Protein AF-A0A9P4UKN1-F1 (afdb_monomer_lite)

Structure (mmCIF, N/CA/C/O backbone):
data_AF-A0A9P4UKN1-F1
#
_entry.id   AF-A0A9P4UKN1-F1
#
loop_
_atom_site.group_PDB
_atom_site.id
_atom_site.type_symbol
_atom_site.label_atom_id
_atom_site.label_alt_id
_atom_site.label_comp_id
_atom_site.label_asym_id
_atom_site.label_entity_id
_atom_site.label_seq_id
_atom_site.pdbx_PDB_ins_code
_atom_site.Cartn_x
_atom_site.Cartn_y
_atom_site.Cartn_z
_atom_site.occupancy
_atom_site.B_iso_or_equiv
_atom_site.auth_seq_id
_atom_site.auth_comp_id
_atom_site.auth_asym_id
_atom_site.auth_atom_id
_atom_site.pdbx_PDB_model_num
ATOM 1 N N . MET A 1 1 ? -6.295 51.535 36.398 1.00 31.38 1 MET A N 1
ATOM 2 C CA . MET A 1 1 ? -6.003 50.540 35.339 1.00 31.38 1 MET A CA 1
ATOM 3 C C . MET A 1 1 ? -5.998 49.165 35.990 1.00 31.38 1 MET A C 1
ATOM 5 O O . MET A 1 1 ? -5.374 49.104 37.045 1.00 31.38 1 MET A O 1
ATOM 9 N N . PRO A 1 2 ? -6.611 48.090 35.451 1.00 33.53 2 PRO A N 1
ATOM 10 C CA . PRO A 1 2 ? -7.498 47.923 34.278 1.00 33.53 2 PRO A CA 1
ATOM 11 C C . PRO A 1 2 ? -8.910 47.381 34.667 1.00 33.53 2 PRO A C 1
ATOM 13 O O . PRO A 1 2 ? -9.051 46.582 35.581 1.00 33.53 2 PRO A O 1
ATOM 16 N N . THR A 1 3 ? -10.007 47.959 34.166 1.00 30.11 3 THR A N 1
ATOM 17 C CA . THR A 1 3 ? -10.917 47.410 33.124 1.00 30.11 3 THR A CA 1
ATOM 18 C C . THR A 1 3 ? -11.377 45.951 33.294 1.00 30.11 3 THR A C 1
ATOM 20 O O . THR A 1 3 ? -10.816 45.040 32.689 1.00 30.11 3 THR A O 1
ATOM 23 N N . THR A 1 4 ? -12.488 45.743 34.007 1.00 31.69 4 THR A N 1
ATOM 24 C CA . THR A 1 4 ? -13.368 44.576 33.836 1.00 31.69 4 THR A CA 1
ATOM 25 C C . THR A 1 4 ? -14.293 44.823 32.644 1.00 31.69 4 THR A C 1
ATOM 27 O O . THR A 1 4 ? -15.382 45.376 32.776 1.00 31.69 4 THR A O 1
ATOM 30 N N . SER A 1 5 ? -13.827 44.461 31.449 1.00 31.66 5 SER A N 1
ATOM 31 C CA . SER A 1 5 ? -14.674 44.396 30.259 1.00 31.66 5 SER A CA 1
ATOM 32 C C . SER A 1 5 ? -15.417 43.062 30.264 1.00 31.66 5 SER A C 1
ATOM 34 O O . SER A 1 5 ? -14.819 41.997 30.127 1.00 31.66 5 SER A O 1
ATOM 36 N N . SER A 1 6 ? -16.729 43.137 30.463 1.00 34.84 6 SER A N 1
ATOM 37 C CA . SER A 1 6 ? -17.675 42.079 30.136 1.00 34.84 6 SER A CA 1
ATOM 38 C C . SER A 1 6 ? -17.625 41.818 28.629 1.00 34.84 6 SER A C 1
ATOM 40 O O . SER A 1 6 ? -18.120 42.636 27.851 1.00 34.84 6 SER A O 1
ATOM 42 N N . TYR A 1 7 ? -17.044 40.696 28.209 1.00 29.98 7 TYR A N 1
ATOM 43 C CA . TYR A 1 7 ? -17.229 40.199 26.849 1.00 29.98 7 TYR A CA 1
ATOM 44 C C . TYR A 1 7 ? -18.327 39.141 26.832 1.00 29.98 7 TYR A C 1
ATOM 46 O O . TYR A 1 7 ? -18.289 38.147 27.554 1.00 29.98 7 TYR A O 1
ATOM 54 N N . ASN A 1 8 ? -19.331 39.451 26.017 1.00 32.41 8 ASN A N 1
ATOM 55 C CA . ASN A 1 8 ? -20.528 38.688 25.725 1.00 32.41 8 ASN A CA 1
ATOM 56 C C . ASN A 1 8 ? -20.238 37.220 25.388 1.00 32.41 8 ASN A C 1
ATOM 58 O O . ASN A 1 8 ? -19.421 36.917 24.521 1.00 32.41 8 ASN A O 1
ATOM 62 N N . ASN A 1 9 ? -21.036 36.336 25.989 1.00 35.81 9 ASN A N 1
ATOM 63 C CA . ASN A 1 9 ? -21.300 34.976 25.520 1.00 35.81 9 ASN A CA 1
ATOM 64 C C . ASN A 1 9 ? -22.132 35.018 24.225 1.00 35.81 9 ASN A C 1
ATOM 66 O O . ASN A 1 9 ? -23.320 34.699 24.229 1.00 35.81 9 ASN A O 1
ATOM 70 N N . GLY A 1 10 ? -21.519 35.452 23.126 1.00 33.53 10 GLY A N 1
ATOM 71 C CA . GLY A 1 10 ? -22.124 35.464 21.799 1.00 33.53 10 GLY A CA 1
ATOM 72 C C . GLY A 1 10 ? -21.295 34.631 20.832 1.00 33.53 10 GLY A C 1
ATOM 73 O O . GLY A 1 10 ? -20.221 35.057 20.430 1.00 33.53 10 GLY A O 1
ATOM 74 N N . GLU A 1 11 ? -21.813 33.454 20.485 1.00 39.03 11 GLU A N 1
ATOM 75 C CA . GLU A 1 11 ? -21.504 32.728 19.247 1.00 39.03 11 GLU A CA 1
ATOM 76 C C . GLU A 1 11 ? -20.024 32.386 18.994 1.00 39.03 11 GLU A C 1
ATOM 78 O O . GLU A 1 11 ? -19.391 32.864 18.053 1.00 39.03 11 GLU A O 1
ATOM 83 N N . ILE A 1 12 ? -19.499 31.401 19.732 1.00 37.97 12 ILE A N 1
ATOM 84 C CA . ILE A 1 12 ? -18.542 30.490 19.091 1.00 37.97 12 ILE A CA 1
ATOM 85 C C . ILE A 1 12 ? -19.374 29.681 18.101 1.00 37.97 12 ILE A C 1
ATOM 87 O O . ILE A 1 12 ? -20.067 28.737 18.483 1.00 37.97 12 ILE A O 1
ATOM 91 N N . THR A 1 13 ? -19.351 30.121 16.844 1.00 37.62 13 THR A N 1
ATOM 92 C CA . THR A 1 13 ? -19.786 29.360 15.675 1.00 37.62 13 THR A CA 1
ATOM 93 C C . THR A 1 13 ? -19.450 27.894 15.904 1.00 37.62 13 THR A C 1
ATOM 95 O O . THR A 1 13 ? -18.285 27.512 16.023 1.00 37.62 13 THR A O 1
ATOM 98 N N . GLN A 1 14 ? -20.495 27.079 16.044 1.00 39.81 14 GLN A N 1
ATOM 99 C CA . GLN A 1 14 ? -20.398 25.632 16.051 1.00 39.81 14 GLN A CA 1
ATOM 100 C C . GLN A 1 14 ? -19.675 25.282 14.751 1.00 39.81 14 GLN A C 1
ATOM 102 O O . GLN A 1 14 ? -20.291 25.324 13.687 1.00 39.81 14 GLN A O 1
ATOM 107 N N . ARG A 1 15 ? -18.347 25.060 14.810 1.00 36.97 15 ARG A N 1
ATOM 108 C CA . ARG A 1 15 ? -17.576 24.568 13.663 1.00 36.97 15 ARG A CA 1
ATOM 109 C C . ARG A 1 15 ? -18.416 23.439 13.103 1.00 36.97 15 ARG A C 1
ATOM 111 O O . ARG A 1 15 ? -18.747 22.527 13.866 1.00 36.97 15 ARG A O 1
ATOM 118 N N . ALA A 1 16 ? -18.844 23.574 11.845 1.00 33.44 16 ALA A N 1
ATOM 119 C CA . ALA A 1 16 ? -19.609 22.542 11.169 1.00 33.44 16 ALA A CA 1
ATOM 120 C C . ALA A 1 16 ? -18.948 21.215 11.536 1.00 33.44 16 ALA A C 1
ATOM 122 O O . ALA A 1 16 ? -17.734 21.085 11.359 1.00 33.44 16 ALA A O 1
ATOM 123 N N . ARG A 1 17 ? -19.695 20.303 12.179 1.00 41.84 17 ARG A N 1
ATOM 124 C CA . ARG A 1 17 ? -19.170 18.967 12.458 1.00 41.84 17 ARG A CA 1
ATOM 125 C C . ARG A 1 17 ? -18.808 18.429 11.089 1.00 41.84 17 ARG A C 1
ATOM 127 O O . ARG A 1 17 ? -19.709 18.179 10.291 1.00 41.84 17 ARG A O 1
ATOM 134 N N . ILE A 1 18 ? -17.515 18.384 10.786 1.00 45.00 18 ILE A N 1
ATOM 135 C CA . ILE A 1 18 ? -17.034 17.786 9.553 1.00 45.00 18 ILE A CA 1
ATOM 136 C C . ILE A 1 18 ? -17.613 16.375 9.602 1.00 45.00 18 ILE A C 1
ATOM 138 O O . ILE A 1 18 ? -17.483 15.687 10.618 1.00 45.00 18 ILE A O 1
ATOM 142 N N . ALA A 1 19 ? -18.430 16.035 8.609 1.00 45.75 19 ALA A N 1
ATOM 143 C CA . ALA A 1 19 ? -19.122 14.759 8.553 1.00 45.75 19 ALA A CA 1
ATOM 144 C C . ALA A 1 19 ? -18.092 13.677 8.219 1.00 45.75 19 ALA A C 1
ATOM 146 O O . ALA A 1 19 ? -18.023 13.187 7.094 1.00 45.75 19 ALA A O 1
ATOM 147 N N . ASP A 1 20 ? -17.253 13.355 9.196 1.00 61.97 20 ASP A N 1
ATOM 148 C CA . ASP A 1 20 ? -16.184 12.390 9.052 1.00 61.97 20 ASP A CA 1
ATOM 149 C C . ASP A 1 20 ? -16.685 11.065 9.610 1.00 61.97 20 ASP A C 1
ATOM 151 O O . ASP A 1 20 ? -16.847 10.886 10.819 1.00 61.97 20 ASP A O 1
ATOM 155 N N . ALA A 1 21 ? -16.978 10.136 8.699 1.00 70.88 21 ALA A N 1
ATOM 156 C CA . ALA A 1 21 ? -17.253 8.755 9.053 1.00 70.88 21 ALA A CA 1
ATOM 157 C C . ALA A 1 21 ? -16.083 8.236 9.901 1.00 70.88 21 ALA A C 1
ATOM 159 O O . ALA A 1 21 ? -14.918 8.251 9.476 1.00 70.88 21 ALA A O 1
ATOM 160 N N . THR A 1 22 ? -16.392 7.815 11.125 1.00 80.69 22 THR A N 1
ATOM 161 C CA . THR A 1 22 ? -15.410 7.285 12.071 1.00 80.69 22 THR A CA 1
ATOM 162 C C . THR A 1 22 ? -14.764 6.041 11.488 1.00 80.69 22 THR A C 1
ATOM 164 O O . THR A 1 22 ? -15.476 5.159 11.038 1.00 80.69 22 THR A O 1
ATOM 167 N N . PHE A 1 23 ? -13.441 5.938 11.478 1.00 86.06 23 PHE A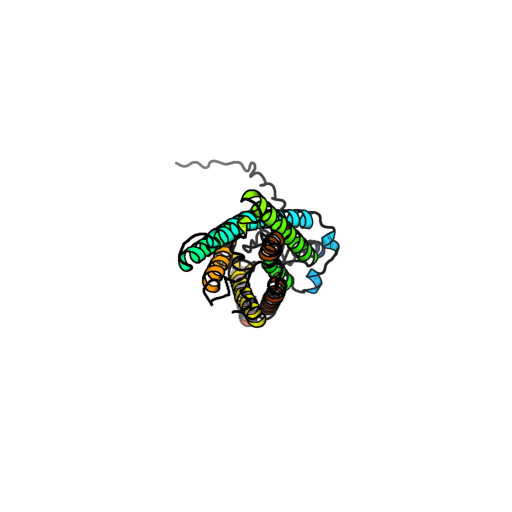 N 1
ATOM 168 C CA . PHE A 1 23 ? -12.746 4.782 10.915 1.00 86.06 23 PHE A CA 1
ATOM 169 C C . PHE A 1 23 ? -11.428 4.561 11.658 1.00 86.06 23 PHE A C 1
ATOM 171 O O . PHE A 1 23 ? -10.574 5.445 11.705 1.00 86.06 23 PHE A O 1
ATOM 178 N N . ALA A 1 24 ? -11.258 3.379 12.246 1.00 83.75 24 ALA A N 1
ATOM 179 C CA . ALA A 1 24 ? -10.100 3.036 13.063 1.00 83.75 24 ALA A CA 1
ATOM 180 C C . ALA A 1 24 ? -8.848 2.724 12.231 1.00 83.75 24 ALA A C 1
ATOM 182 O O . ALA A 1 24 ? -7.740 2.912 12.721 1.00 83.75 24 ALA A O 1
ATOM 183 N N . GLY A 1 25 ? -8.998 2.278 10.982 1.00 83.69 25 GLY A N 1
ATOM 184 C CA . GLY A 1 25 ? -7.883 1.903 10.103 1.00 83.69 25 GLY A CA 1
ATOM 185 C C . GLY A 1 25 ? -7.130 3.063 9.451 1.00 83.69 25 GLY A C 1
ATOM 186 O O . GLY A 1 25 ? -6.305 2.823 8.579 1.00 83.69 25 GLY A O 1
ATOM 187 N N . ARG A 1 26 ? -7.385 4.319 9.836 1.00 89.81 26 ARG A N 1
ATOM 188 C CA . ARG A 1 26 ? -6.760 5.492 9.204 1.00 89.81 26 ARG A CA 1
ATOM 189 C C . ARG A 1 26 ? -5.244 5.530 9.416 1.00 89.81 26 ARG A C 1
ATOM 191 O O . ARG A 1 26 ? -4.765 5.450 10.550 1.00 89.81 26 ARG A O 1
ATOM 198 N N . VAL A 1 27 ? -4.493 5.780 8.340 1.00 86.25 27 VAL A N 1
ATOM 199 C CA . VAL A 1 27 ? -3.060 6.082 8.432 1.00 86.25 27 VAL A CA 1
ATOM 200 C C . VAL A 1 27 ? -2.868 7.396 9.190 1.00 86.25 27 VAL A C 1
ATOM 202 O O . VAL A 1 27 ? -3.462 8.417 8.850 1.00 86.25 27 VAL A O 1
ATOM 205 N N . GLY A 1 28 ? -2.041 7.361 10.235 1.00 75.25 28 GLY A N 1
ATOM 206 C CA . GLY A 1 28 ? -1.809 8.488 11.137 1.00 75.25 28 GLY A CA 1
ATOM 207 C C . GLY A 1 28 ? -2.478 8.343 12.500 1.00 75.25 28 GLY A C 1
ATOM 208 O O . GLY A 1 28 ? -2.186 9.129 13.393 1.00 75.25 28 GLY A O 1
ATOM 209 N N . GLY A 1 29 ? -3.328 7.330 12.702 1.00 61.16 29 GLY A N 1
ATOM 210 C CA . GLY A 1 29 ? -3.879 7.023 14.021 1.00 61.16 29 GLY A CA 1
ATOM 211 C C . GLY A 1 29 ? -4.656 8.189 14.632 1.00 61.16 29 GLY A C 1
ATOM 212 O O . GLY A 1 29 ? -4.469 8.530 15.802 1.00 61.16 29 GLY A O 1
ATOM 213 N N . ASN A 1 30 ? -5.501 8.836 13.826 1.00 63.00 30 ASN A N 1
ATOM 214 C CA . ASN A 1 30 ? -6.224 10.017 14.265 1.00 63.00 30 ASN A CA 1
ATOM 215 C C . ASN A 1 30 ? -7.413 9.639 15.162 1.00 63.00 30 ASN A C 1
ATOM 217 O O . ASN A 1 30 ? -8.504 9.322 14.690 1.00 63.00 30 ASN A O 1
ATOM 221 N N . GLN A 1 31 ? -7.165 9.649 16.475 1.00 60.41 31 GLN A N 1
ATOM 222 C CA . GLN A 1 31 ? -8.120 9.252 17.517 1.00 60.41 31 GLN A CA 1
ATOM 223 C C . GLN A 1 31 ? -9.383 10.116 17.547 1.00 60.41 31 GLN A C 1
ATOM 225 O O . GLN A 1 31 ? -10.397 9.671 18.075 1.00 60.41 31 GLN A O 1
ATOM 230 N N . GLU A 1 32 ? -9.344 11.311 16.953 1.00 64.50 32 GLU A N 1
ATOM 231 C CA . GLU A 1 32 ? -10.518 12.177 16.798 1.00 64.50 32 GLU A CA 1
ATOM 232 C C . GLU A 1 32 ? -11.599 11.539 15.907 1.00 64.50 32 GLU A C 1
ATOM 234 O O . GLU A 1 32 ? -12.776 11.869 16.035 1.00 64.50 32 GLU A O 1
ATOM 239 N N . PHE A 1 33 ? -11.219 10.571 15.065 1.00 67.75 33 PHE A N 1
ATOM 240 C CA . PHE A 1 33 ? -12.101 9.865 14.131 1.00 67.75 33 PHE A CA 1
ATOM 241 C C . PHE A 1 33 ? -12.366 8.412 14.531 1.00 67.75 33 PHE A C 1
ATOM 243 O O . PHE A 1 33 ? -12.711 7.589 13.682 1.00 67.75 33 PHE A O 1
ATOM 250 N N . ILE A 1 34 ? -12.205 8.084 15.815 1.00 77.00 34 ILE A N 1
ATOM 251 C CA . ILE A 1 34 ? -12.458 6.747 16.359 1.00 77.00 34 ILE A CA 1
ATOM 252 C C . ILE A 1 34 ? -13.581 6.833 17.385 1.00 77.00 34 ILE A C 1
ATOM 254 O O . ILE A 1 34 ? -13.569 7.677 18.281 1.00 77.00 34 ILE A O 1
ATOM 258 N N . ALA A 1 35 ? -14.564 5.948 17.263 1.00 74.69 35 ALA A N 1
ATOM 259 C CA . ALA A 1 35 ? -15.672 5.880 18.197 1.00 74.69 35 ALA A CA 1
ATOM 260 C C . ALA A 1 35 ? -15.226 5.340 19.564 1.00 74.69 35 ALA A C 1
ATOM 262 O O . ALA A 1 35 ? -14.342 4.484 19.667 1.00 74.69 35 ALA A O 1
ATOM 263 N N . SER A 1 36 ? -15.897 5.793 20.628 1.00 73.31 36 SER A N 1
ATOM 264 C CA . SER A 1 36 ? -15.762 5.140 21.930 1.00 73.31 36 SER A CA 1
ATOM 265 C C . SER A 1 36 ? -16.225 3.680 21.823 1.00 73.31 36 SER A C 1
ATOM 267 O O . SER A 1 36 ? -17.302 3.442 21.266 1.00 73.31 36 SER A O 1
ATOM 269 N N . PRO A 1 37 ? -15.490 2.715 22.410 1.00 69.88 37 PRO A N 1
ATOM 270 C CA . PRO A 1 37 ? -15.930 1.323 22.508 1.00 69.88 37 PRO A CA 1
ATOM 271 C C . PRO A 1 37 ? -17.302 1.143 23.177 1.00 69.88 37 PRO A C 1
ATOM 273 O O . PRO A 1 37 ? -17.923 0.099 23.006 1.00 69.88 37 PRO A O 1
ATOM 276 N N . ASP A 1 38 ? -17.768 2.143 23.929 1.00 72.69 38 ASP A N 1
ATOM 277 C CA . ASP A 1 38 ? -19.051 2.111 24.635 1.00 72.69 38 ASP A CA 1
ATOM 278 C C . ASP A 1 38 ? -20.242 2.518 23.740 1.00 72.69 38 ASP A C 1
ATOM 280 O O . ASP A 1 38 ? -21.398 2.362 24.134 1.00 72.69 38 ASP A O 1
ATOM 284 N N . ASN A 1 39 ? -19.998 3.024 22.522 1.00 77.25 39 ASN A N 1
ATOM 285 C CA . ASN A 1 39 ? -21.059 3.395 21.581 1.00 77.25 39 ASN A CA 1
ATOM 286 C C . ASN A 1 39 ? -21.534 2.186 20.754 1.00 77.25 39 ASN A C 1
ATOM 288 O O . ASN A 1 39 ? -21.289 2.094 19.551 1.00 77.25 39 ASN A O 1
ATOM 292 N N . ILE A 1 40 ? -22.228 1.259 21.417 1.00 78.19 40 ILE A N 1
ATOM 293 C CA . ILE A 1 40 ? -22.659 -0.027 20.840 1.00 78.19 40 ILE A CA 1
ATOM 294 C C . ILE A 1 40 ? -23.496 0.170 19.568 1.00 78.19 40 ILE A C 1
ATOM 296 O O . ILE A 1 40 ? -23.219 -0.457 18.553 1.00 78.19 40 ILE A O 1
ATOM 300 N N . SER A 1 41 ? -24.456 1.101 19.585 1.00 77.19 41 SER A N 1
ATOM 301 C CA . SER A 1 41 ? -25.354 1.344 18.443 1.00 77.19 41 SER A CA 1
ATOM 302 C C . SER A 1 41 ? -24.631 1.788 17.165 1.00 77.19 41 SER A C 1
ATOM 304 O O . SER A 1 41 ? -25.066 1.465 16.059 1.00 77.19 41 SER A O 1
ATOM 306 N N . LEU A 1 42 ? -23.519 2.521 17.305 1.00 77.56 42 LEU A N 1
ATOM 307 C CA . LEU A 1 42 ? -22.672 2.895 16.176 1.00 77.56 42 LEU A CA 1
ATOM 308 C C . LEU A 1 42 ? -21.855 1.694 15.700 1.00 77.56 42 LEU A C 1
ATOM 310 O O . LEU A 1 42 ? -21.773 1.471 14.500 1.00 77.56 42 LEU A O 1
ATOM 314 N N . LEU A 1 43 ? -21.296 0.909 16.622 1.00 79.19 43 LEU A N 1
ATOM 315 C CA . LEU A 1 43 ? -20.452 -0.247 16.301 1.00 79.19 43 LEU A CA 1
ATOM 316 C C . LEU A 1 43 ? -21.225 -1.415 15.674 1.00 79.19 43 LEU A C 1
ATOM 318 O O . LEU A 1 43 ? -20.643 -2.176 14.908 1.00 79.19 43 LEU A O 1
ATOM 322 N N . GLU A 1 44 ? -22.525 -1.542 15.939 1.00 79.44 44 GLU A N 1
ATOM 323 C CA . GLU A 1 44 ? -23.392 -2.497 15.233 1.00 79.44 44 GLU A CA 1
ATOM 324 C C . GLU A 1 44 ? -23.544 -2.142 13.747 1.00 79.44 44 GLU A C 1
ATOM 326 O O . GLU A 1 44 ? -23.549 -3.026 12.893 1.00 79.44 44 GLU A O 1
ATOM 331 N N . ARG A 1 45 ? -23.633 -0.843 13.428 1.00 77.62 45 ARG A N 1
ATOM 332 C CA . ARG A 1 45 ? -23.793 -0.345 12.050 1.00 77.62 45 ARG A CA 1
ATOM 333 C C . ARG A 1 45 ? -22.460 -0.212 11.321 1.00 77.62 45 ARG A C 1
ATOM 335 O O . ARG A 1 45 ? -22.356 -0.535 10.141 1.00 77.62 45 ARG A O 1
ATOM 342 N N . GLN A 1 46 ? -21.445 0.266 12.030 1.00 82.19 46 GLN A N 1
ATOM 343 C CA . GLN A 1 46 ? -20.115 0.531 11.514 1.00 82.19 46 GLN A CA 1
ATOM 344 C C . GLN A 1 46 ? -19.054 -0.077 12.447 1.00 82.19 46 GLN A C 1
ATOM 346 O O . GLN A 1 46 ? -18.477 0.620 13.289 1.00 82.19 46 GLN A O 1
ATOM 351 N N . PRO A 1 47 ? -18.765 -1.382 12.300 1.00 80.00 47 PRO A N 1
ATOM 352 C CA . PRO A 1 47 ? -17.850 -2.085 13.195 1.00 80.00 47 PRO A CA 1
ATOM 353 C C . PRO A 1 47 ? -16.431 -1.502 13.188 1.00 80.00 47 PRO A C 1
ATOM 355 O O . PRO A 1 47 ? -15.773 -1.461 14.223 1.00 80.00 47 PRO A O 1
ATOM 358 N N . ASP A 1 48 ? -15.968 -0.991 12.044 1.00 82.56 48 ASP A N 1
ATOM 359 C CA . ASP A 1 48 ? -14.634 -0.394 11.904 1.00 82.56 48 ASP A CA 1
ATOM 360 C C . ASP A 1 48 ? -14.514 1.045 12.423 1.00 82.56 48 ASP A C 1
ATOM 362 O O . ASP A 1 48 ? -13.456 1.659 12.278 1.00 82.56 48 ASP A O 1
ATOM 366 N N . ALA A 1 49 ? -15.544 1.587 13.076 1.00 83.56 49 ALA A N 1
ATOM 367 C CA . ALA A 1 49 ? -15.451 2.871 13.766 1.00 83.56 49 ALA A CA 1
ATOM 368 C C . ALA A 1 49 ? -14.533 2.817 15.002 1.00 83.56 49 ALA A C 1
ATOM 370 O O . ALA A 1 49 ? -14.028 3.853 15.434 1.00 83.56 49 ALA A O 1
ATOM 371 N N . ALA A 1 50 ? -14.290 1.627 15.561 1.00 81.75 50 ALA A N 1
ATOM 372 C CA . ALA A 1 50 ? -13.333 1.381 16.637 1.00 81.75 50 ALA A CA 1
ATOM 373 C C . ALA A 1 50 ? -12.519 0.103 16.366 1.00 81.75 50 ALA A C 1
ATOM 375 O O . ALA A 1 50 ? -12.961 -0.746 15.592 1.00 81.75 50 ALA A O 1
ATOM 376 N N . PRO A 1 51 ? -11.344 -0.077 17.001 1.00 80.06 51 PRO A N 1
ATOM 377 C CA . PRO A 1 51 ? -10.599 -1.327 16.889 1.00 80.06 51 PRO A CA 1
ATOM 378 C C . PRO A 1 51 ? -11.444 -2.538 17.312 1.00 80.06 51 PRO A C 1
ATOM 380 O O . PRO A 1 51 ? -11.961 -2.590 18.435 1.00 80.06 51 PRO A O 1
ATOM 383 N N . LEU A 1 52 ? -11.567 -3.522 16.420 1.00 74.31 52 LEU A N 1
ATOM 384 C CA . LEU A 1 52 ? -12.372 -4.719 16.633 1.00 74.31 52 LEU A CA 1
ATOM 385 C C . LEU A 1 52 ? -11.670 -5.702 17.569 1.00 74.31 52 LEU A C 1
ATOM 387 O O . LEU A 1 52 ? -10.479 -5.975 17.444 1.00 74.31 52 LEU A O 1
ATOM 391 N N . ARG A 1 53 ? -12.442 -6.301 18.483 1.00 68.12 53 ARG A N 1
ATOM 392 C CA . ARG A 1 53 ? -11.958 -7.395 19.347 1.00 68.12 53 ARG A CA 1
ATOM 393 C C . ARG A 1 53 ? -12.066 -8.779 18.698 1.00 68.12 53 ARG A C 1
ATOM 395 O O . ARG A 1 53 ? -11.462 -9.718 19.198 1.00 68.12 53 ARG A O 1
ATOM 402 N N . SER A 1 54 ? -12.861 -8.921 17.634 1.00 74.88 54 SER A N 1
ATOM 403 C CA . SER A 1 54 ? -13.126 -10.193 16.949 1.00 74.88 54 SER A CA 1
ATOM 404 C C . SER A 1 54 ? -13.086 -10.000 15.439 1.00 74.88 54 SER A C 1
ATOM 406 O O . SER A 1 54 ? -13.785 -9.134 14.919 1.00 74.88 54 SER A O 1
ATOM 408 N N . LEU A 1 55 ? -12.335 -10.853 14.735 1.00 75.56 55 LEU A N 1
ATOM 409 C CA . LEU A 1 55 ? -12.299 -10.872 13.267 1.00 75.56 55 LEU A CA 1
ATOM 410 C C . LEU A 1 55 ? -13.673 -11.160 12.654 1.00 75.56 55 LEU A C 1
ATOM 412 O O . LEU A 1 55 ? -13.967 -10.676 11.571 1.00 75.56 55 LEU A O 1
ATOM 416 N N . THR A 1 56 ? -14.542 -11.897 13.352 1.00 80.50 56 THR A N 1
ATOM 417 C CA . THR A 1 56 ? -15.900 -12.198 12.865 1.00 80.50 56 THR A CA 1
ATOM 418 C C . THR A 1 56 ? -16.725 -10.922 12.693 1.00 80.50 56 THR A C 1
ATOM 420 O O . THR A 1 56 ? -17.488 -10.808 11.741 1.00 80.50 56 THR A O 1
ATOM 423 N N . ALA A 1 57 ? -16.520 -9.928 13.565 1.00 79.75 57 ALA A N 1
ATOM 424 C CA . ALA A 1 57 ? -17.191 -8.634 13.457 1.00 79.75 57 ALA A CA 1
ATOM 425 C C . ALA A 1 57 ? -16.748 -7.845 12.212 1.00 79.75 57 ALA A C 1
ATOM 427 O O . ALA A 1 57 ? -17.504 -7.013 11.717 1.00 79.75 57 ALA A O 1
ATOM 428 N N . SER A 1 58 ? -15.565 -8.140 11.656 1.00 84.81 58 SER A N 1
ATOM 429 C CA . SER A 1 58 ? -15.114 -7.543 10.397 1.00 84.81 58 SER A CA 1
ATOM 430 C C . SER A 1 58 ? -15.949 -8.006 9.200 1.00 84.81 58 SER A C 1
ATOM 432 O O . SER A 1 58 ? -15.961 -7.318 8.186 1.00 84.81 58 SER A O 1
ATOM 434 N N . PHE A 1 59 ? -16.646 -9.144 9.283 1.00 89.06 59 PHE A N 1
ATOM 435 C CA . PHE A 1 59 ? -17.407 -9.733 8.173 1.00 89.06 59 PHE A CA 1
ATOM 436 C C . PHE A 1 59 ? -18.875 -9.283 8.108 1.00 89.06 59 PHE A C 1
ATOM 438 O O . PHE A 1 59 ? -19.694 -9.969 7.500 1.00 89.06 59 PHE A O 1
ATOM 445 N N . ASN A 1 60 ? -19.230 -8.136 8.692 1.00 84.25 60 ASN A N 1
ATOM 446 C CA . ASN A 1 60 ? -20.564 -7.568 8.508 1.00 84.25 60 ASN A CA 1
ATOM 447 C C . ASN A 1 60 ? -20.769 -7.152 7.036 1.00 84.25 60 ASN A C 1
ATOM 449 O O . ASN A 1 60 ? -20.266 -6.119 6.600 1.00 84.25 60 ASN A O 1
ATOM 453 N N . LEU A 1 61 ? -21.485 -7.974 6.262 1.00 89.94 61 LEU A N 1
ATOM 454 C CA . LEU A 1 61 ? -21.684 -7.764 4.824 1.00 89.94 61 LEU A CA 1
ATOM 455 C C . LEU A 1 61 ? -22.656 -6.621 4.510 1.00 89.94 61 LEU A C 1
ATOM 457 O O . LEU A 1 61 ? -22.622 -6.107 3.392 1.00 89.94 61 LEU A O 1
ATOM 461 N N . ASP A 1 62 ? -23.454 -6.169 5.480 1.00 85.94 62 ASP A N 1
ATOM 462 C CA . ASP A 1 62 ? -24.387 -5.051 5.292 1.00 85.94 62 ASP A CA 1
ATOM 463 C C . ASP A 1 62 ? -23.643 -3.755 4.931 1.00 85.94 62 ASP A C 1
ATOM 465 O O . ASP A 1 62 ? -24.175 -2.893 4.231 1.00 85.94 62 ASP A O 1
ATOM 469 N N . ASN A 1 63 ? -22.362 -3.651 5.309 1.00 85.25 63 ASN A N 1
ATOM 470 C CA . ASN A 1 63 ? -21.496 -2.536 4.939 1.00 85.25 63 ASN A CA 1
ATOM 471 C C . ASN A 1 63 ? -21.252 -2.419 3.416 1.00 85.25 63 ASN A C 1
ATOM 473 O O . ASN A 1 63 ? -20.817 -1.366 2.963 1.00 85.25 63 ASN A O 1
ATOM 477 N N . PHE A 1 64 ? -21.581 -3.423 2.589 1.00 92.81 64 PHE A N 1
ATOM 478 C CA . PHE A 1 64 ? -21.591 -3.242 1.127 1.00 92.81 64 PHE A CA 1
ATOM 479 C C . PHE A 1 64 ? -22.666 -2.258 0.644 1.00 92.81 64 PHE A C 1
ATOM 481 O O . PHE A 1 64 ? -22.497 -1.660 -0.419 1.00 92.81 64 PHE A O 1
ATOM 488 N N . ALA A 1 65 ? -23.755 -2.081 1.396 1.00 90.25 65 ALA A N 1
ATOM 489 C CA . ALA A 1 65 ? -24.811 -1.124 1.067 1.00 90.25 65 ALA A CA 1
ATOM 490 C C . ALA A 1 65 ? -24.497 0.307 1.549 1.00 90.25 65 ALA A C 1
ATOM 492 O O . ALA A 1 65 ? -25.247 1.236 1.247 1.00 90.25 65 ALA A O 1
ATOM 493 N N . ASP A 1 66 ? -23.398 0.502 2.284 1.00 88.94 66 ASP A N 1
ATOM 494 C CA . ASP A 1 66 ? -23.006 1.799 2.829 1.00 88.94 66 ASP A CA 1
ATOM 495 C C . ASP A 1 66 ? -22.359 2.689 1.752 1.00 88.94 66 ASP A C 1
ATOM 497 O O . ASP A 1 66 ? -21.229 2.461 1.306 1.00 88.94 66 ASP A O 1
ATOM 501 N N . GLY A 1 67 ? -23.074 3.743 1.349 1.00 90.19 67 GLY A N 1
ATOM 502 C CA . GLY A 1 67 ? -22.618 4.701 0.341 1.00 90.19 67 GLY A CA 1
ATOM 503 C C . GLY A 1 67 ? -21.334 5.448 0.716 1.00 90.19 67 GLY A C 1
ATOM 504 O O . GLY A 1 67 ? -20.570 5.825 -0.180 1.00 90.19 67 GLY A O 1
ATOM 505 N N . ASP A 1 68 ? -21.037 5.621 2.006 1.00 89.38 68 ASP A N 1
ATOM 506 C CA . ASP A 1 68 ? -19.811 6.294 2.436 1.00 89.38 68 ASP A CA 1
ATOM 507 C C . ASP A 1 68 ? -18.575 5.424 2.187 1.00 89.38 68 ASP A C 1
ATOM 509 O O . ASP A 1 68 ? -17.522 5.947 1.809 1.00 89.38 68 ASP A O 1
ATOM 513 N N . ILE A 1 69 ? -18.691 4.097 2.310 1.00 91.94 69 ILE A N 1
ATOM 514 C CA . ILE A 1 69 ? -17.595 3.169 1.988 1.00 91.94 69 ILE A CA 1
ATOM 515 C C . ILE A 1 69 ? -17.282 3.211 0.494 1.00 91.94 69 ILE A C 1
ATOM 517 O O . ILE A 1 69 ? -16.109 3.284 0.126 1.00 91.94 69 ILE A O 1
ATOM 521 N N . TRP A 1 70 ? -18.303 3.258 -0.364 1.00 95.00 70 TRP A N 1
ATOM 522 C CA . TRP A 1 70 ? -18.119 3.436 -1.807 1.00 95.00 70 TRP A CA 1
ATOM 523 C C . TRP A 1 70 ? -17.470 4.777 -2.145 1.00 95.00 70 TRP A C 1
ATOM 525 O O . TRP A 1 70 ? -16.515 4.819 -2.922 1.00 95.00 70 TRP A O 1
ATOM 535 N N . ARG A 1 71 ? -17.930 5.871 -1.523 1.00 95.06 71 ARG A N 1
ATOM 536 C CA . ARG A 1 71 ? -17.317 7.199 -1.675 1.00 95.06 71 ARG A CA 1
ATOM 537 C C . ARG A 1 71 ? -15.835 7.172 -1.302 1.00 95.06 71 ARG A C 1
ATOM 539 O O . ARG A 1 71 ? -15.001 7.684 -2.046 1.00 95.06 71 ARG A O 1
ATOM 546 N N . MET A 1 72 ? -15.496 6.559 -0.169 1.00 94.88 72 MET A N 1
ATOM 547 C CA . MET A 1 72 ? -14.109 6.424 0.275 1.00 94.88 72 MET A CA 1
ATOM 548 C C . MET A 1 72 ? -13.288 5.512 -0.647 1.00 94.88 72 MET A C 1
ATOM 550 O O . MET A 1 72 ? -12.153 5.856 -0.961 1.00 94.88 72 MET A O 1
ATOM 554 N N . ALA A 1 73 ? -13.856 4.409 -1.141 1.00 97.81 73 ALA A N 1
ATOM 555 C CA . ALA A 1 73 ? -13.200 3.523 -2.103 1.00 97.81 73 ALA A CA 1
ATOM 556 C C . ALA A 1 73 ? -12.881 4.242 -3.425 1.00 97.81 73 ALA A C 1
ATOM 558 O O . ALA A 1 73 ? -11.784 4.090 -3.956 1.00 97.81 73 ALA A O 1
ATOM 559 N N . LEU A 1 74 ? -13.781 5.090 -3.934 1.00 98.12 74 LEU A N 1
ATOM 560 C CA . LEU A 1 74 ? -13.505 5.916 -5.117 1.00 98.12 74 LEU A CA 1
ATOM 561 C C . LEU A 1 74 ? -12.316 6.860 -4.891 1.00 98.12 74 LEU A C 1
ATOM 563 O O . LEU A 1 74 ? -11.466 7.001 -5.771 1.00 98.12 74 LEU A O 1
ATOM 567 N N . LEU A 1 75 ? -12.222 7.470 -3.707 1.00 97.38 75 LEU A N 1
ATOM 568 C CA . LEU A 1 75 ? -11.096 8.335 -3.341 1.00 97.38 75 LEU A CA 1
ATOM 569 C C . LEU A 1 75 ? -9.790 7.555 -3.156 1.00 97.38 75 LEU A C 1
ATOM 571 O O . LEU A 1 75 ? -8.733 8.045 -3.544 1.00 97.38 75 LEU A O 1
ATOM 575 N N . GLU A 1 76 ? -9.851 6.333 -2.632 1.00 98.25 76 GLU A N 1
ATOM 576 C CA . GLU A 1 76 ? -8.716 5.403 -2.579 1.00 98.25 76 GLU A CA 1
ATOM 577 C C . GLU A 1 76 ? -8.226 5.021 -3.978 1.00 98.25 76 GLU A C 1
ATOM 579 O O . GLU A 1 76 ? -7.018 4.990 -4.226 1.00 98.25 76 GLU A O 1
ATOM 584 N N . GLY A 1 77 ? -9.152 4.782 -4.909 1.00 98.69 77 GLY A N 1
ATOM 585 C CA . GLY A 1 77 ? -8.842 4.522 -6.312 1.00 98.69 77 GLY A CA 1
ATOM 586 C C . GLY A 1 77 ? -8.209 5.727 -7.004 1.00 98.69 77 GLY A C 1
ATOM 587 O O . GLY A 1 77 ? -7.149 5.588 -7.613 1.00 98.69 77 GLY A O 1
ATOM 588 N N . LEU A 1 78 ? -8.793 6.921 -6.856 1.00 98.62 78 LEU A N 1
ATOM 589 C CA . LEU A 1 78 ? -8.234 8.167 -7.392 1.00 98.62 78 LEU A CA 1
ATOM 590 C C . LEU A 1 78 ? -6.857 8.476 -6.787 1.00 98.62 78 LEU A C 1
ATOM 592 O O . LEU A 1 78 ? -5.917 8.803 -7.508 1.00 98.62 78 LEU A O 1
ATOM 596 N N . GLY A 1 79 ? -6.721 8.329 -5.471 1.00 98.31 79 GLY A N 1
ATOM 597 C CA . GLY A 1 79 ? -5.463 8.493 -4.754 1.00 98.31 79 GLY A CA 1
ATOM 598 C C . GLY A 1 79 ? -4.381 7.543 -5.249 1.00 98.31 79 GLY A C 1
ATOM 599 O O . GLY A 1 79 ? -3.271 7.976 -5.547 1.00 98.31 79 GLY A O 1
ATOM 600 N N . SER A 1 80 ? -4.724 6.264 -5.408 1.00 98.56 80 SER A N 1
ATOM 601 C CA . SER A 1 80 ? -3.816 5.253 -5.959 1.00 98.56 80 SER A CA 1
ATOM 602 C C . SER A 1 80 ? -3.443 5.570 -7.399 1.00 98.56 80 SER A C 1
ATOM 604 O O . SER A 1 80 ? -2.271 5.491 -7.750 1.00 98.56 80 SER A O 1
ATOM 606 N N . MET A 1 81 ? -4.402 5.992 -8.226 1.00 98.56 81 MET A N 1
ATOM 607 C CA . MET A 1 81 ? -4.134 6.406 -9.602 1.00 98.56 81 MET A CA 1
ATOM 608 C C . MET A 1 81 ? -3.088 7.526 -9.642 1.00 98.56 81 MET A C 1
ATOM 610 O O . MET A 1 81 ? -2.071 7.412 -10.322 1.00 98.56 81 MET A O 1
ATOM 614 N N . LEU A 1 82 ? -3.296 8.590 -8.870 1.00 98.31 82 LEU A N 1
ATOM 615 C CA . LEU A 1 82 ? -2.383 9.731 -8.838 1.00 98.31 82 LEU A CA 1
ATOM 616 C C . LEU A 1 82 ? -1.015 9.367 -8.238 1.00 98.31 82 LEU A C 1
ATOM 618 O O . LEU A 1 82 ? 0.010 9.790 -8.771 1.00 98.31 82 LEU A O 1
ATOM 622 N N . LEU A 1 83 ? -0.979 8.548 -7.182 1.00 97.88 83 LEU A N 1
ATOM 623 C CA . LEU A 1 83 ? 0.266 8.072 -6.577 1.00 97.88 83 LEU A CA 1
ATOM 624 C C . LEU A 1 83 ? 1.078 7.220 -7.564 1.00 97.88 83 LEU A C 1
ATOM 626 O O . LEU A 1 83 ? 2.281 7.432 -7.714 1.00 97.88 83 LEU A O 1
ATOM 630 N N . ILE A 1 84 ? 0.437 6.267 -8.249 1.00 97.12 84 ILE A N 1
ATOM 631 C CA . ILE A 1 84 ? 1.112 5.397 -9.220 1.00 97.12 84 ILE A CA 1
ATOM 632 C C . ILE A 1 84 ? 1.524 6.180 -10.463 1.00 97.12 84 ILE A C 1
ATOM 634 O O . ILE A 1 84 ? 2.604 5.925 -10.986 1.00 97.12 84 ILE A O 1
ATOM 638 N N . PHE A 1 85 ? 0.745 7.169 -10.900 1.00 95.62 85 PHE A N 1
ATOM 639 C CA . PHE A 1 85 ? 1.173 8.069 -11.968 1.00 95.62 85 PHE A CA 1
ATOM 640 C C . PHE A 1 85 ? 2.450 8.824 -11.556 1.00 95.62 85 PHE A C 1
ATOM 642 O O . PHE A 1 85 ? 3.451 8.802 -12.271 1.00 95.62 85 PHE A O 1
ATOM 649 N N . LEU A 1 86 ? 2.459 9.413 -10.356 1.00 95.38 86 LEU A N 1
ATOM 650 C CA . LEU A 1 86 ? 3.589 10.196 -9.854 1.00 95.38 86 LEU A CA 1
ATOM 651 C C . LEU A 1 86 ? 4.859 9.360 -9.625 1.00 95.38 86 LEU A C 1
ATOM 653 O O . LEU A 1 86 ? 5.953 9.840 -9.904 1.00 95.38 86 LEU A O 1
ATOM 657 N N . LEU A 1 87 ? 4.733 8.134 -9.106 1.00 93.38 87 LEU A N 1
ATOM 658 C CA . LEU A 1 87 ? 5.880 7.292 -8.733 1.00 93.38 87 LEU A CA 1
ATOM 659 C C . LEU A 1 87 ? 6.276 6.272 -9.808 1.00 93.38 87 LEU A C 1
ATOM 661 O O . LEU A 1 87 ? 7.451 5.924 -9.926 1.00 93.38 87 LEU A O 1
ATOM 665 N N . GLY A 1 88 ? 5.318 5.782 -10.595 1.00 88.00 88 GLY A N 1
ATOM 666 C CA . GLY A 1 88 ? 5.559 4.869 -11.715 1.00 88.00 88 GLY A CA 1
ATOM 667 C C . GLY A 1 88 ? 6.336 5.548 -12.841 1.00 88.00 88 GLY A C 1
ATOM 668 O O . GLY A 1 88 ? 7.304 4.969 -13.333 1.00 88.00 88 GLY A O 1
ATOM 669 N N . GLY A 1 89 ? 5.973 6.806 -13.134 1.00 85.62 89 GLY A N 1
ATOM 670 C CA . GLY A 1 89 ? 6.639 7.721 -14.065 1.00 85.62 89 GLY A CA 1
ATOM 671 C C . GLY A 1 89 ? 8.173 7.673 -13.966 1.00 85.62 89 GLY A C 1
ATOM 672 O O . GLY A 1 89 ? 8.850 7.122 -14.845 1.00 85.62 89 GLY A O 1
ATOM 673 N N . PRO A 1 90 ? 8.728 8.210 -12.866 1.00 85.12 90 PRO A N 1
ATOM 674 C CA . PRO A 1 90 ? 10.163 8.230 -12.626 1.00 85.12 90 PRO A CA 1
ATOM 675 C C . PRO A 1 90 ? 10.779 6.846 -12.432 1.00 85.12 90 PRO A C 1
ATOM 677 O O . PRO A 1 90 ? 11.910 6.649 -12.857 1.00 85.12 90 PRO A O 1
ATOM 680 N N . ALA A 1 91 ? 10.081 5.876 -11.827 1.00 85.88 91 ALA A N 1
ATOM 681 C CA . ALA A 1 91 ? 10.649 4.542 -11.609 1.00 85.88 91 ALA A CA 1
ATOM 682 C C . ALA A 1 91 ? 11.091 3.883 -12.924 1.00 85.88 91 ALA A C 1
ATOM 684 O O . ALA A 1 91 ? 12.176 3.311 -12.988 1.00 85.88 91 ALA A O 1
ATOM 685 N N . ILE A 1 92 ? 10.279 4.005 -13.975 1.00 87.31 92 ILE A N 1
ATOM 686 C CA . ILE A 1 92 ? 10.620 3.492 -15.304 1.00 87.31 92 ILE A CA 1
ATOM 687 C C . ILE A 1 92 ? 11.615 4.430 -15.997 1.00 87.31 92 ILE A C 1
ATOM 689 O O . ILE A 1 92 ? 12.619 3.959 -16.519 1.00 87.31 92 ILE A O 1
ATOM 693 N N . GLY A 1 93 ? 11.430 5.753 -15.926 1.00 86.75 93 GLY A N 1
ATOM 694 C CA . GLY A 1 93 ? 12.366 6.712 -16.533 1.00 86.75 93 GLY A CA 1
ATOM 695 C C . GLY A 1 93 ? 13.804 6.606 -16.001 1.00 86.75 93 GLY A C 1
ATOM 696 O O . GLY A 1 93 ? 14.761 6.730 -16.754 1.00 86.75 93 GLY A O 1
ATOM 697 N N . LEU A 1 94 ? 13.993 6.288 -14.717 1.00 88.12 94 LEU A N 1
ATOM 698 C CA . LEU A 1 94 ? 15.319 6.059 -14.130 1.00 88.12 94 LEU A CA 1
ATOM 699 C C . LEU A 1 94 ? 16.055 4.870 -14.762 1.00 88.12 94 LEU A C 1
ATOM 701 O O . LEU A 1 94 ? 17.282 4.801 -14.670 1.00 88.12 94 LEU A O 1
ATOM 705 N N . THR A 1 95 ? 15.345 3.927 -15.387 1.00 87.44 95 THR A N 1
ATOM 706 C CA . THR A 1 95 ? 15.982 2.778 -16.045 1.00 87.44 95 THR A CA 1
ATOM 707 C C . THR A 1 95 ? 16.787 3.197 -17.274 1.00 87.44 95 THR A C 1
ATOM 709 O O . THR A 1 95 ? 17.834 2.603 -17.517 1.00 87.44 95 THR A O 1
ATOM 712 N N . THR A 1 96 ? 16.385 4.270 -17.962 1.00 86.50 96 THR A N 1
ATOM 713 C CA . THR A 1 96 ? 17.034 4.759 -19.190 1.00 86.50 96 THR A CA 1
ATOM 714 C C . THR A 1 96 ? 18.120 5.804 -18.935 1.00 86.50 96 THR A C 1
ATOM 716 O O . THR A 1 96 ? 18.925 6.089 -19.817 1.00 86.50 96 THR A O 1
ATOM 719 N N . LEU A 1 97 ? 18.188 6.370 -17.726 1.00 88.19 97 LEU A N 1
ATOM 720 C CA . LEU A 1 97 ? 19.222 7.342 -17.370 1.00 88.19 97 LEU A CA 1
ATOM 721 C C . LEU A 1 97 ? 20.568 6.662 -17.096 1.00 88.19 97 LEU A C 1
ATOM 723 O O . LEU A 1 97 ? 20.638 5.701 -16.328 1.00 88.19 97 LEU A O 1
ATOM 727 N N . ASP A 1 98 ? 21.653 7.214 -17.636 1.00 91.00 98 ASP A N 1
ATOM 728 C CA . ASP A 1 98 ? 23.016 6.796 -17.297 1.00 91.00 98 ASP A CA 1
ATOM 729 C C . ASP A 1 98 ? 23.440 7.419 -15.960 1.00 91.00 98 ASP A C 1
ATOM 731 O O . ASP A 1 98 ? 24.012 8.506 -15.888 1.00 91.00 98 ASP A O 1
ATOM 735 N N . GLN A 1 99 ? 23.031 6.774 -14.870 1.00 93.12 99 GLN A N 1
ATOM 736 C CA . GLN A 1 99 ? 23.320 7.171 -13.495 1.00 93.12 99 GLN A CA 1
ATOM 737 C C . GLN A 1 99 ? 23.664 5.937 -12.668 1.00 93.12 99 GLN A C 1
ATOM 739 O O . GLN A 1 99 ? 23.198 4.830 -12.950 1.00 93.12 99 GLN A O 1
ATOM 744 N N . SER A 1 100 ? 24.433 6.131 -11.595 1.00 93.38 100 SER A N 1
ATOM 745 C CA . SER A 1 100 ? 24.741 5.033 -10.677 1.00 93.38 100 SER A CA 1
ATOM 746 C C . SER A 1 100 ? 23.463 4.430 -10.082 1.00 93.38 100 SER A C 1
ATOM 748 O O . SER A 1 100 ? 22.490 5.136 -9.797 1.00 93.38 100 SER A O 1
ATOM 750 N N . LEU A 1 101 ? 23.479 3.117 -9.835 1.00 89.94 101 LEU A N 1
ATOM 751 C CA . LEU A 1 101 ? 22.374 2.422 -9.166 1.00 89.94 101 LEU A CA 1
ATOM 752 C C . LEU A 1 101 ? 22.039 3.063 -7.810 1.00 89.94 101 LEU A C 1
ATOM 754 O O . LEU A 1 101 ? 20.869 3.178 -7.447 1.00 89.94 101 LEU A O 1
ATOM 758 N N . PHE A 1 102 ? 23.063 3.540 -7.097 1.00 91.62 102 PHE A N 1
ATOM 759 C CA . PHE A 1 102 ? 22.902 4.272 -5.845 1.00 91.62 102 PHE A CA 1
ATOM 760 C C . PHE A 1 102 ? 22.083 5.557 -6.031 1.00 91.62 102 PHE A C 1
ATOM 762 O O . PHE A 1 102 ? 21.106 5.762 -5.314 1.00 91.62 102 PHE A O 1
ATOM 769 N N . ALA A 1 103 ? 22.417 6.389 -7.024 1.00 94.56 103 ALA A N 1
ATOM 770 C CA . ALA A 1 103 ? 21.688 7.629 -7.297 1.00 94.56 103 ALA A CA 1
ATOM 771 C C . ALA A 1 103 ? 20.225 7.367 -7.696 1.00 94.56 103 ALA A C 1
ATOM 773 O O . ALA A 1 103 ? 19.318 8.015 -7.170 1.00 94.56 103 ALA A O 1
ATOM 774 N N . LYS A 1 104 ? 19.983 6.375 -8.567 1.00 93.69 104 LYS A N 1
ATOM 775 C CA . LYS A 1 104 ? 18.623 5.970 -8.972 1.00 93.69 104 LYS A CA 1
ATOM 776 C C . LYS A 1 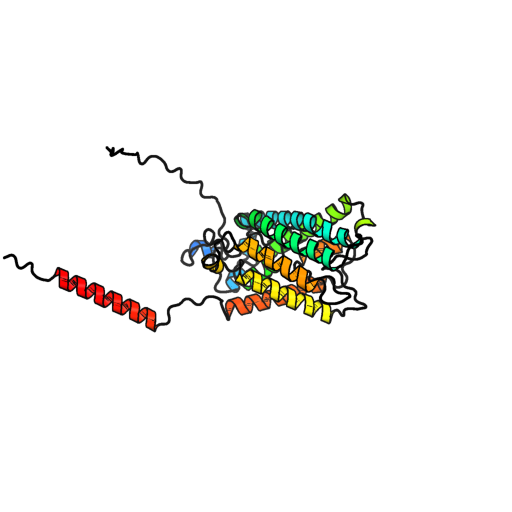104 ? 17.793 5.507 -7.775 1.00 93.69 104 LYS A C 1
ATOM 778 O O . LYS A 1 104 ? 16.653 5.935 -7.599 1.00 93.69 104 LYS A O 1
ATOM 783 N N . THR A 1 105 ? 18.389 4.676 -6.923 1.00 93.19 105 THR A N 1
ATOM 784 C CA . THR A 1 105 ? 17.733 4.152 -5.721 1.00 93.19 105 THR A CA 1
ATOM 785 C C . THR A 1 105 ? 17.433 5.261 -4.717 1.00 93.19 105 THR A C 1
ATOM 787 O O . THR A 1 105 ? 16.336 5.303 -4.160 1.00 93.19 105 THR A O 1
ATOM 790 N N . LEU A 1 106 ? 18.370 6.187 -4.500 1.00 95.62 106 LEU A N 1
ATOM 791 C CA . LEU A 1 106 ? 18.175 7.317 -3.594 1.00 95.62 106 LEU A CA 1
ATOM 792 C C . LEU A 1 106 ? 17.024 8.212 -4.066 1.00 95.62 106 LEU A C 1
ATOM 794 O O . LEU A 1 106 ? 16.154 8.558 -3.265 1.00 95.62 106 LEU A O 1
ATOM 798 N N . TYR A 1 107 ? 16.970 8.518 -5.366 1.00 95.56 107 TYR A N 1
ATOM 799 C CA . TYR A 1 107 ? 15.851 9.250 -5.957 1.00 95.56 107 TYR A CA 1
ATOM 800 C C . TYR A 1 107 ? 14.522 8.521 -5.710 1.00 95.56 107 TYR A C 1
ATOM 802 O O . TYR A 1 107 ? 13.575 9.121 -5.196 1.00 95.56 107 TYR A O 1
ATOM 810 N N . ALA A 1 108 ? 14.444 7.226 -6.037 1.00 94.25 108 ALA A N 1
ATOM 811 C CA . ALA A 1 108 ? 13.223 6.432 -5.876 1.00 94.25 108 ALA A CA 1
ATOM 812 C C . ALA A 1 108 ? 12.758 6.371 -4.409 1.00 94.25 108 ALA A C 1
ATOM 814 O O . ALA A 1 108 ? 11.566 6.458 -4.117 1.00 94.25 108 ALA A O 1
ATOM 815 N N . SER A 1 109 ? 13.704 6.277 -3.477 1.00 96.00 109 SER A N 1
ATOM 816 C CA . SER A 1 109 ? 13.437 6.178 -2.040 1.00 96.00 109 SER A CA 1
ATOM 817 C C . SER A 1 109 ? 12.920 7.493 -1.457 1.00 96.00 109 SER A C 1
ATOM 819 O O . SER A 1 109 ? 11.906 7.502 -0.759 1.00 96.00 109 SER A O 1
ATOM 821 N N . LEU A 1 110 ? 13.573 8.615 -1.783 1.00 97.31 110 LEU A N 1
ATOM 822 C CA . LEU A 1 110 ? 13.159 9.944 -1.324 1.00 97.31 110 LEU A CA 1
ATOM 823 C C . LEU A 1 110 ? 11.800 10.340 -1.907 1.00 97.31 110 LEU A C 1
ATOM 825 O O . LEU A 1 110 ? 10.929 10.808 -1.177 1.00 97.31 110 LEU A O 1
ATOM 829 N N . THR A 1 111 ? 11.591 10.113 -3.205 1.00 96.06 111 THR A N 1
ATOM 830 C CA . THR A 1 111 ? 10.303 10.413 -3.850 1.00 96.06 111 THR A CA 1
ATOM 831 C C . THR A 1 111 ? 9.170 9.568 -3.279 1.00 96.06 111 THR A C 1
ATOM 833 O O . THR A 1 111 ? 8.113 10.118 -2.976 1.00 96.06 111 THR A O 1
ATOM 836 N N . SER A 1 112 ? 9.398 8.272 -3.041 1.00 95.88 112 SER A N 1
ATOM 837 C CA . SER A 1 112 ? 8.411 7.394 -2.397 1.00 95.88 112 SER A CA 1
ATOM 838 C C . SER A 1 112 ? 8.059 7.861 -0.984 1.00 95.88 112 SER A C 1
ATOM 840 O O . SER A 1 112 ? 6.881 7.878 -0.627 1.00 95.88 112 SER A O 1
ATOM 842 N N . TRP A 1 113 ? 9.053 8.292 -0.199 1.00 97.00 113 TRP A N 1
ATOM 843 C CA . TRP A 1 113 ? 8.817 8.851 1.132 1.00 97.00 113 TRP A CA 1
ATOM 844 C C . TRP A 1 113 ? 7.953 10.114 1.067 1.00 97.00 113 TRP A C 1
ATOM 846 O O . TRP A 1 113 ? 6.876 10.155 1.678 1.00 97.00 113 TRP A O 1
ATOM 856 N N . PHE A 1 114 ? 8.391 11.140 0.335 1.00 97.75 114 PHE A N 1
ATOM 857 C CA . PHE A 1 114 ? 7.665 12.409 0.292 1.00 97.75 114 PHE A CA 1
ATOM 858 C C . PHE A 1 114 ? 6.261 12.233 -0.284 1.00 97.75 114 PHE A C 1
ATOM 860 O O . PHE A 1 114 ? 5.293 12.682 0.330 1.00 97.75 114 PHE A O 1
ATOM 867 N N . ALA A 1 115 ? 6.128 11.529 -1.410 1.00 97.31 115 ALA A N 1
ATOM 868 C CA . ALA A 1 115 ? 4.835 11.318 -2.045 1.00 97.31 115 ALA A CA 1
ATOM 869 C C . ALA A 1 115 ? 3.872 10.575 -1.115 1.00 97.31 115 ALA A C 1
ATOM 871 O O . ALA A 1 115 ? 2.765 11.064 -0.893 1.00 97.31 115 ALA A O 1
ATOM 872 N N . LEU A 1 116 ? 4.284 9.448 -0.517 1.00 96.88 116 LEU A N 1
ATOM 873 C CA . LEU A 1 116 ? 3.386 8.688 0.354 1.00 96.88 116 LEU A CA 1
ATOM 874 C C . LEU A 1 116 ? 2.942 9.520 1.562 1.00 96.88 116 LEU A C 1
ATOM 876 O O . LEU A 1 116 ? 1.757 9.514 1.890 1.00 96.88 116 LEU A O 1
ATOM 880 N N . SER A 1 117 ? 3.851 10.282 2.176 1.00 96.56 117 SER A N 1
ATOM 881 C CA . SER A 1 117 ? 3.515 11.166 3.305 1.00 96.56 117 SER A CA 1
ATOM 882 C C . SER A 1 117 ? 2.446 12.192 2.920 1.00 96.56 117 SER A C 1
ATOM 884 O O . SER A 1 117 ? 1.468 12.379 3.635 1.00 96.56 117 SER A O 1
ATOM 886 N N . ILE A 1 118 ? 2.599 12.845 1.765 1.00 96.69 118 ILE A N 1
ATOM 887 C CA . ILE A 1 118 ? 1.653 13.873 1.314 1.00 96.69 118 ILE A CA 1
ATOM 888 C C . ILE A 1 118 ? 0.311 13.260 0.904 1.00 96.69 118 ILE A C 1
ATOM 890 O O . ILE A 1 118 ? -0.734 13.750 1.323 1.00 96.69 118 ILE A O 1
ATOM 894 N N . PHE A 1 119 ? 0.307 12.158 0.151 1.00 96.62 119 PHE A N 1
ATOM 895 C CA . PHE A 1 119 ? -0.939 11.488 -0.231 1.00 96.62 119 PHE A CA 1
ATOM 896 C C . PHE A 1 119 ? -1.717 10.964 0.981 1.00 96.62 119 PHE A C 1
ATOM 898 O O . PHE A 1 119 ? -2.944 11.077 1.023 1.00 96.62 119 PHE A O 1
ATOM 905 N N . THR A 1 120 ? -1.017 10.437 1.988 1.00 93.56 120 THR A N 1
ATOM 906 C CA . THR A 1 120 ? -1.645 10.007 3.244 1.00 93.56 120 THR A CA 1
ATOM 907 C C . THR A 1 120 ? -2.194 11.191 4.040 1.00 93.56 120 THR A C 1
ATOM 909 O O . THR A 1 120 ? -3.264 11.053 4.623 1.00 93.56 120 THR A O 1
ATOM 912 N N . PHE A 1 121 ? -1.585 12.382 3.991 1.00 91.94 121 PHE A N 1
ATOM 913 C CA . PHE A 1 121 ? -2.225 13.597 4.518 1.00 91.94 121 PHE A CA 1
ATOM 914 C C . PHE A 1 121 ? -3.494 13.987 3.755 1.00 91.94 121 PHE A C 1
ATOM 916 O O . PHE A 1 121 ? -4.493 14.340 4.380 1.00 91.94 121 PHE A O 1
ATOM 923 N N . CYS A 1 122 ? -3.480 13.918 2.423 1.00 92.75 122 CYS A N 1
ATOM 924 C CA . CYS A 1 122 ? -4.635 14.289 1.604 1.00 92.75 122 CYS A CA 1
ATOM 925 C C . CYS A 1 122 ? -5.841 13.364 1.828 1.00 92.75 122 CYS A C 1
ATOM 927 O O . CYS A 1 122 ? -6.981 13.823 1.827 1.00 92.75 122 CYS A O 1
ATOM 929 N N . LEU A 1 123 ? -5.597 12.064 2.005 1.00 92.69 123 LEU A N 1
ATOM 930 C CA . LEU A 1 123 ? -6.648 11.042 2.058 1.00 92.69 123 LEU A CA 1
ATOM 931 C C . LEU A 1 123 ? -6.928 10.523 3.471 1.00 92.69 123 LEU A C 1
ATOM 933 O O . LEU A 1 123 ? -7.996 9.961 3.716 1.00 92.69 123 LEU A O 1
ATOM 937 N N . GLY A 1 124 ? -6.006 10.737 4.409 1.00 89.44 124 GLY A N 1
ATOM 938 C CA . GLY A 1 124 ? -6.100 10.311 5.805 1.00 89.44 124 GLY A CA 1
ATOM 939 C C . GLY A 1 124 ? -7.398 10.744 6.492 1.00 89.44 124 GLY A C 1
ATOM 940 O O . GLY A 1 124 ? -8.071 9.877 7.051 1.00 89.44 124 GLY A O 1
ATOM 941 N N . PRO A 1 125 ? -7.815 12.024 6.407 1.00 84.62 125 PRO A N 1
ATOM 942 C CA . PRO A 1 125 ? -9.086 12.484 6.973 1.00 84.62 125 PRO A CA 1
ATOM 943 C C . PRO A 1 125 ? -10.319 11.876 6.296 1.00 84.62 125 PRO A C 1
ATOM 945 O O . PRO A 1 125 ? -11.336 11.667 6.945 1.00 84.62 125 PRO A O 1
ATOM 948 N N . VAL A 1 126 ? -10.229 11.532 5.007 1.00 86.44 126 VAL A N 1
ATOM 949 C CA . VAL A 1 126 ? -11.401 11.134 4.216 1.00 86.44 126 VAL A CA 1
ATOM 950 C C . VAL A 1 126 ? -11.560 9.616 4.182 1.00 86.44 126 VAL A C 1
ATOM 952 O O . VAL A 1 126 ? -12.432 9.081 4.863 1.00 86.44 126 VAL A O 1
ATOM 955 N N . SER A 1 127 ? -10.672 8.895 3.496 1.00 92.19 127 SER A N 1
ATOM 956 C CA . SER A 1 127 ? -10.721 7.429 3.355 1.00 92.19 127 SER A CA 1
ATOM 957 C C . SER A 1 127 ? -9.834 6.673 4.346 1.00 92.19 127 SER A C 1
ATOM 959 O O . SER A 1 127 ? -10.000 5.471 4.539 1.00 92.19 127 SER A O 1
ATOM 961 N N . GLY A 1 128 ? -8.880 7.366 4.965 1.00 91.38 128 GLY A N 1
ATOM 962 C CA . GLY A 1 128 ? -7.833 6.760 5.780 1.00 91.38 128 GLY A CA 1
ATOM 963 C C . GLY A 1 128 ? -6.517 6.608 5.037 1.00 91.38 128 GLY A C 1
ATOM 964 O O . GLY A 1 128 ? -5.530 6.276 5.680 1.00 91.38 128 GLY A O 1
ATOM 965 N N . GLY A 1 129 ? -6.483 6.918 3.737 1.00 94.25 129 GLY A N 1
ATOM 966 C CA . GLY A 1 129 ? -5.262 7.016 2.943 1.00 94.25 129 GLY A CA 1
ATOM 967 C C . GLY A 1 129 ? -4.487 5.709 2.843 1.00 94.25 129 GLY A C 1
ATOM 968 O O . GLY A 1 129 ? -3.266 5.730 2.972 1.00 94.25 129 GLY A O 1
ATOM 969 N N . HIS A 1 130 ? -5.166 4.577 2.640 1.00 97.31 130 HIS A N 1
ATOM 970 C CA . HIS A 1 130 ? -4.475 3.292 2.505 1.00 97.31 130 HIS A CA 1
ATOM 971 C C . HIS A 1 130 ? -3.656 3.241 1.212 1.00 97.31 130 HIS A C 1
ATOM 973 O O . HIS A 1 130 ? -2.490 2.852 1.247 1.00 97.31 130 HIS A O 1
ATOM 979 N N . ILE A 1 131 ? -4.281 3.619 0.088 1.00 98.00 131 ILE A N 1
ATOM 980 C CA . ILE A 1 131 ? -3.760 3.731 -1.289 1.00 98.00 131 ILE A CA 1
ATOM 981 C C . ILE A 1 131 ? -2.851 2.574 -1.731 1.00 98.00 131 ILE A C 1
ATOM 983 O O . ILE A 1 131 ? -1.951 2.716 -2.563 1.00 98.00 131 ILE A O 1
ATOM 987 N N . ASN A 1 132 ? -3.070 1.412 -1.119 1.00 98.25 132 ASN A N 1
ATOM 988 C CA . ASN A 1 132 ? -2.226 0.237 -1.211 1.00 98.25 132 ASN A CA 1
ATOM 989 C C . ASN A 1 132 ? -2.986 -0.986 -0.654 1.00 98.25 132 ASN A C 1
ATOM 991 O O . ASN A 1 132 ? -3.378 -0.984 0.525 1.00 98.25 132 ASN A O 1
ATOM 995 N N . PRO A 1 133 ? -3.139 -2.063 -1.448 1.00 98.69 133 PRO A N 1
ATOM 996 C CA . PRO A 1 133 ? -3.738 -3.304 -0.978 1.00 98.69 133 PRO A CA 1
ATOM 997 C C . PRO A 1 133 ? -3.048 -3.890 0.256 1.00 98.69 133 PRO A C 1
ATOM 999 O O . PRO A 1 133 ? -3.739 -4.389 1.137 1.00 98.69 133 PRO A O 1
ATOM 1002 N N . SER A 1 134 ? -1.722 -3.776 0.386 1.00 98.25 134 SER A N 1
ATOM 1003 C CA . SER A 1 134 ? -0.983 -4.271 1.559 1.00 98.25 134 SER A CA 1
ATOM 1004 C C . SER A 1 134 ? -1.416 -3.571 2.848 1.00 98.25 134 SER A C 1
ATOM 1006 O O . SER A 1 134 ? -1.625 -4.224 3.864 1.00 98.25 134 SER A O 1
ATOM 1008 N N . ILE A 1 135 ? -1.607 -2.247 2.814 1.00 97.88 135 ILE A N 1
ATOM 1009 C CA . ILE A 1 135 ? -2.068 -1.475 3.981 1.00 97.88 135 ILE A CA 1
ATOM 1010 C C . ILE A 1 135 ? -3.515 -1.841 4.322 1.00 97.88 135 ILE A C 1
ATOM 1012 O O . ILE A 1 135 ? -3.865 -2.037 5.487 1.00 97.88 135 ILE A O 1
ATOM 1016 N N . THR A 1 136 ? -4.349 -2.013 3.299 1.00 98.25 136 THR A N 1
ATOM 1017 C CA . THR A 1 136 ? -5.745 -2.433 3.464 1.00 98.25 136 THR A CA 1
ATOM 1018 C C . THR A 1 136 ? -5.864 -3.838 4.055 1.00 98.25 136 THR A C 1
ATOM 1020 O O . THR A 1 136 ? -6.645 -4.052 4.978 1.00 98.25 136 THR A O 1
ATOM 1023 N N . LEU A 1 137 ? -5.055 -4.788 3.586 1.00 98.00 137 LEU A N 1
ATOM 1024 C CA . LEU A 1 137 ? -4.993 -6.135 4.150 1.00 98.00 137 LEU A CA 1
ATOM 1025 C C . LEU A 1 137 ? -4.466 -6.108 5.587 1.00 98.00 137 LEU A C 1
ATOM 1027 O O . LEU A 1 137 ? -5.044 -6.746 6.463 1.00 98.00 137 LEU A O 1
ATOM 1031 N N . ALA A 1 138 ? -3.413 -5.336 5.860 1.00 96.38 138 ALA A N 1
ATOM 1032 C CA . ALA A 1 138 ? -2.839 -5.249 7.198 1.00 96.38 138 ALA A CA 1
ATOM 1033 C C . ALA A 1 138 ? -3.834 -4.687 8.223 1.00 96.38 138 ALA A C 1
ATOM 1035 O O . ALA A 1 138 ? -3.974 -5.238 9.314 1.00 96.38 138 ALA A O 1
ATOM 1036 N N . THR A 1 139 ? -4.560 -3.625 7.867 1.00 94.75 139 THR A N 1
ATOM 1037 C CA . THR A 1 139 ? -5.616 -3.054 8.719 1.00 94.75 139 THR A CA 1
ATOM 1038 C C . THR A 1 139 ? -6.790 -4.017 8.887 1.00 94.75 139 THR A C 1
ATOM 1040 O O . THR A 1 139 ? -7.315 -4.132 9.993 1.00 94.75 139 THR A O 1
ATOM 1043 N N . PHE A 1 140 ? -7.164 -4.768 7.847 1.00 95.31 140 PHE A N 1
ATOM 1044 C CA . PHE A 1 140 ? -8.189 -5.811 7.938 1.00 95.31 140 PHE A CA 1
ATOM 1045 C C . PHE A 1 140 ? -7.796 -6.922 8.923 1.00 95.31 140 PHE A C 1
ATOM 1047 O O . PHE A 1 140 ? -8.534 -7.187 9.874 1.00 95.31 140 PHE A O 1
ATOM 1054 N N . PHE A 1 141 ? -6.608 -7.519 8.769 1.00 94.56 141 PHE A N 1
ATOM 1055 C CA . PHE A 1 141 ? -6.137 -8.573 9.677 1.00 94.56 141 PHE A CA 1
ATOM 1056 C C . PHE A 1 141 ? -5.891 -8.068 11.100 1.00 94.56 141 PHE A C 1
ATOM 1058 O O . PHE A 1 141 ? -6.050 -8.835 12.046 1.00 94.56 141 PHE A O 1
ATOM 1065 N N . ALA A 1 142 ? -5.571 -6.786 11.279 1.00 91.19 142 ALA A N 1
ATOM 1066 C CA . ALA A 1 142 ? -5.482 -6.150 12.593 1.00 91.19 142 ALA A CA 1
ATOM 1067 C C . ALA A 1 142 ? -6.851 -5.814 13.221 1.00 91.19 142 ALA A C 1
ATOM 1069 O O . ALA A 1 142 ? -6.896 -5.325 14.348 1.00 91.19 142 ALA A O 1
ATOM 1070 N N . GLY A 1 143 ? -7.970 -6.067 12.529 1.00 89.75 143 GLY A N 1
ATOM 1071 C CA . GLY A 1 143 ? -9.311 -5.734 13.021 1.00 89.75 143 GLY A CA 1
ATOM 1072 C C . GLY A 1 143 ? -9.606 -4.229 13.027 1.00 89.75 143 GLY A C 1
ATOM 1073 O O . GLY A 1 143 ? -10.425 -3.760 13.809 1.00 89.75 143 GLY A O 1
ATOM 1074 N N . LEU A 1 144 ? -8.922 -3.454 12.189 1.00 89.94 144 LEU A N 1
ATOM 1075 C CA . LEU A 1 144 ? -9.110 -2.006 12.050 1.00 89.94 144 LEU A CA 1
ATOM 1076 C C . LEU A 1 144 ? -9.942 -1.636 10.812 1.00 89.94 144 LEU A C 1
ATOM 1078 O O . LEU A 1 144 ? -10.302 -0.478 10.637 1.00 89.94 144 LEU A O 1
ATOM 1082 N N . CYS A 1 145 ? -10.225 -2.610 9.947 1.00 92.12 145 CYS A N 1
ATOM 1083 C CA . CYS A 1 145 ? -10.965 -2.457 8.700 1.00 92.12 145 CYS A CA 1
ATOM 1084 C C . CYS A 1 145 ? -11.943 -3.626 8.535 1.00 92.12 145 CYS A C 1
ATOM 1086 O O . CYS A 1 145 ? -11.598 -4.770 8.842 1.00 92.12 145 CYS A O 1
ATOM 1088 N N . THR A 1 146 ? -13.162 -3.347 8.069 1.00 93.25 146 THR A N 1
ATOM 1089 C CA . THR A 1 146 ? -14.148 -4.385 7.736 1.00 93.25 146 THR A CA 1
ATOM 1090 C C . THR A 1 146 ? -13.821 -5.072 6.407 1.00 93.25 146 THR A C 1
ATOM 1092 O O . THR A 1 146 ? -13.140 -4.520 5.543 1.00 93.25 146 THR A O 1
ATOM 1095 N N . PHE A 1 147 ? -14.332 -6.288 6.220 1.00 95.44 147 PHE A N 1
ATOM 1096 C CA . PHE A 1 147 ? -14.164 -7.067 4.998 1.00 95.44 147 PHE A CA 1
ATOM 1097 C C . PHE A 1 147 ? -14.746 -6.350 3.767 1.00 95.44 147 PHE A C 1
ATOM 1099 O O . PHE A 1 147 ? -14.008 -6.217 2.789 1.00 95.44 147 PHE A O 1
ATOM 1106 N N . PRO A 1 148 ? -15.987 -5.806 3.782 1.00 95.62 148 PRO A N 1
ATOM 1107 C CA . PRO A 1 148 ? -16.501 -5.058 2.634 1.00 95.62 148 PRO A CA 1
ATOM 1108 C C . PRO A 1 148 ? -15.640 -3.851 2.264 1.00 95.62 148 PRO A C 1
ATOM 1110 O O . PRO A 1 148 ? -15.297 -3.687 1.093 1.00 95.62 148 PRO A O 1
ATOM 1113 N N . ARG A 1 149 ? -15.208 -3.049 3.250 1.00 96.25 149 ARG A N 1
ATOM 1114 C CA . ARG A 1 149 ? -14.292 -1.927 3.000 1.00 96.25 149 ARG A CA 1
ATOM 1115 C C . ARG A 1 149 ? -12.989 -2.410 2.377 1.00 96.25 149 ARG A C 1
ATOM 1117 O O . ARG A 1 149 ? -12.546 -1.823 1.394 1.00 96.25 149 ARG A O 1
ATOM 1124 N N . ALA A 1 150 ? -12.398 -3.478 2.913 1.00 97.62 150 ALA A N 1
ATOM 1125 C CA . ALA A 1 150 ? -11.147 -4.019 2.403 1.00 97.62 150 ALA A CA 1
ATOM 1126 C C . ALA A 1 150 ? -11.263 -4.452 0.935 1.00 97.62 150 ALA A C 1
ATOM 1128 O O . ALA A 1 150 ? -10.426 -4.073 0.117 1.00 97.62 150 ALA A O 1
ATOM 1129 N N . VAL A 1 151 ? -12.328 -5.179 0.585 1.00 98.25 151 VAL A N 1
ATOM 1130 C CA . VAL A 1 151 ? -12.596 -5.612 -0.795 1.00 98.25 151 VAL A CA 1
ATOM 1131 C C . VAL A 1 151 ? -12.767 -4.411 -1.727 1.00 98.25 151 VAL A C 1
ATOM 1133 O O . VAL A 1 151 ? -12.118 -4.351 -2.773 1.00 98.25 151 VAL A O 1
ATOM 1136 N N . LEU A 1 152 ? -13.593 -3.433 -1.340 1.00 98.31 152 LEU A N 1
ATOM 1137 C CA . LEU A 1 152 ? -13.862 -2.248 -2.158 1.00 98.31 152 LEU A CA 1
ATOM 1138 C C . LEU A 1 152 ? -12.612 -1.380 -2.347 1.00 98.31 152 LEU A C 1
ATOM 1140 O O . LEU A 1 152 ? -12.346 -0.924 -3.459 1.00 98.31 152 LEU A O 1
ATOM 1144 N N . TYR A 1 153 ? -11.812 -1.197 -1.294 1.00 98.56 153 TYR A N 1
ATOM 1145 C CA . TYR A 1 153 ? -10.550 -0.461 -1.366 1.00 98.56 153 TYR A CA 1
ATOM 1146 C C . TYR A 1 153 ? -9.560 -1.167 -2.289 1.00 98.56 153 TYR A C 1
ATOM 1148 O O . TYR A 1 153 ? -9.045 -0.534 -3.204 1.00 98.56 153 TYR A O 1
ATOM 1156 N N . ILE A 1 154 ? -9.328 -2.473 -2.112 1.00 98.88 154 ILE A N 1
ATOM 1157 C CA . ILE A 1 154 ? -8.375 -3.232 -2.939 1.00 98.88 154 ILE A CA 1
ATOM 1158 C C . ILE A 1 154 ? -8.781 -3.192 -4.418 1.00 98.88 154 ILE A C 1
ATOM 1160 O O . ILE A 1 154 ? -7.924 -2.983 -5.283 1.00 98.88 154 ILE A O 1
ATOM 1164 N N . ALA A 1 155 ? -10.075 -3.347 -4.715 1.00 98.75 155 ALA A N 1
ATOM 1165 C CA . ALA A 1 155 ? -10.591 -3.254 -6.077 1.00 98.75 155 ALA A CA 1
ATOM 1166 C C . ALA A 1 155 ? -10.365 -1.854 -6.670 1.00 98.75 155 ALA A C 1
ATOM 1168 O O . ALA A 1 155 ? -9.786 -1.729 -7.751 1.00 98.75 155 ALA A O 1
ATOM 1169 N N . ALA A 1 156 ? -10.749 -0.796 -5.951 1.00 98.81 156 ALA A N 1
ATOM 1170 C CA . ALA A 1 156 ? -10.598 0.575 -6.428 1.00 98.81 156 ALA A CA 1
ATOM 1171 C C . ALA A 1 156 ? -9.125 0.990 -6.587 1.00 98.81 156 ALA A C 1
ATOM 1173 O O . ALA A 1 156 ? -8.766 1.584 -7.603 1.00 98.81 156 ALA A O 1
ATOM 1174 N N . GLN A 1 157 ? -8.258 0.627 -5.636 1.00 98.88 157 GLN A N 1
ATOM 1175 C CA . GLN A 1 157 ? -6.809 0.859 -5.691 1.00 98.88 157 GLN A CA 1
ATOM 1176 C C . GLN A 1 157 ? -6.188 0.178 -6.921 1.00 98.88 157 GLN A C 1
ATOM 1178 O O . GLN A 1 157 ? -5.381 0.783 -7.628 1.00 98.88 157 GLN A O 1
ATOM 1183 N N . SER A 1 158 ? -6.606 -1.058 -7.212 1.00 98.88 158 SER A N 1
ATOM 1184 C CA . SER A 1 158 ? -6.157 -1.824 -8.381 1.00 98.88 158 SER A CA 1
ATOM 1185 C C . SER A 1 158 ? -6.605 -1.186 -9.696 1.00 98.88 158 SER A C 1
ATOM 1187 O O . SER A 1 158 ? -5.785 -0.994 -10.593 1.00 98.88 158 SER A O 1
ATOM 1189 N N . ILE A 1 159 ? -7.881 -0.798 -9.798 1.00 98.88 159 ILE A N 1
ATOM 1190 C CA . ILE A 1 159 ? -8.426 -0.099 -10.973 1.00 98.88 159 ILE A CA 1
ATOM 1191 C C . ILE A 1 159 ? -7.684 1.225 -11.192 1.00 98.88 159 ILE A C 1
ATOM 1193 O O . ILE A 1 159 ? -7.231 1.502 -12.302 1.00 98.88 159 ILE A O 1
ATOM 1197 N N . GLY A 1 160 ? -7.497 2.013 -10.131 1.00 98.81 160 GLY A N 1
ATOM 1198 C CA . GLY A 1 160 ? -6.765 3.276 -10.188 1.00 98.81 160 GLY A CA 1
ATOM 1199 C C . GLY A 1 160 ? -5.325 3.101 -10.670 1.00 98.81 160 GLY A C 1
ATOM 1200 O O . GLY A 1 160 ? -4.878 3.831 -11.553 1.00 98.81 160 GLY A O 1
ATOM 1201 N N . ALA A 1 161 ? -4.609 2.099 -10.154 1.00 98.69 161 ALA A N 1
ATOM 1202 C CA . ALA A 1 161 ? -3.242 1.806 -10.577 1.00 98.69 161 ALA A CA 1
ATOM 1203 C C . ALA A 1 161 ? -3.149 1.378 -12.053 1.00 98.69 161 ALA A C 1
ATOM 1205 O O . ALA A 1 161 ? -2.218 1.790 -12.747 1.00 98.69 161 ALA A O 1
ATOM 1206 N N . ILE A 1 162 ? -4.113 0.594 -12.551 1.00 98.62 162 ILE A N 1
ATOM 1207 C CA . ILE A 1 162 ? -4.192 0.216 -13.972 1.00 98.62 162 ILE A CA 1
ATOM 1208 C C . ILE A 1 162 ? -4.424 1.454 -14.844 1.00 98.62 162 ILE A C 1
ATOM 1210 O O . ILE A 1 162 ? -3.683 1.666 -15.805 1.00 98.62 162 ILE A O 1
ATOM 1214 N N . ILE A 1 163 ? -5.399 2.300 -14.492 1.00 98.56 163 ILE A N 1
ATOM 1215 C CA . ILE A 1 163 ? -5.678 3.545 -15.224 1.00 98.56 163 ILE A CA 1
ATOM 1216 C C . ILE A 1 163 ? -4.421 4.422 -15.268 1.00 98.56 163 ILE A C 1
ATOM 1218 O O . ILE A 1 163 ? -4.025 4.874 -16.341 1.00 98.56 163 ILE A O 1
ATOM 1222 N N . ALA A 1 164 ? -3.751 4.611 -14.130 1.00 98.06 164 ALA A N 1
ATOM 1223 C CA . ALA A 1 164 ? -2.523 5.394 -14.047 1.00 98.06 164 ALA A CA 1
ATOM 1224 C C . ALA A 1 164 ? -1.416 4.866 -14.958 1.00 98.06 164 ALA A C 1
ATOM 1226 O O . ALA A 1 164 ? -0.770 5.646 -15.651 1.00 98.06 164 ALA A O 1
ATOM 1227 N N . ALA A 1 165 ? -1.209 3.550 -14.978 1.00 96.44 165 ALA A N 1
ATOM 1228 C CA . ALA A 1 165 ? -0.175 2.928 -15.791 1.00 96.44 165 ALA A CA 1
ATOM 1229 C C . ALA A 1 165 ? -0.432 3.095 -17.298 1.00 96.44 165 ALA A C 1
ATOM 1231 O O . ALA A 1 165 ? 0.498 3.394 -18.047 1.00 96.44 165 ALA A O 1
ATOM 1232 N N . PHE A 1 166 ? -1.685 2.972 -17.747 1.00 96.75 166 PHE A N 1
ATOM 1233 C CA . PHE A 1 166 ? -2.040 3.236 -19.146 1.00 96.75 166 PHE A CA 1
ATOM 1234 C C . PHE A 1 166 ? -1.958 4.723 -19.505 1.00 96.75 166 PHE A C 1
ATOM 1236 O O . PHE A 1 166 ? -1.499 5.053 -20.598 1.00 96.75 166 PHE A O 1
ATOM 1243 N N . LEU A 1 167 ? -2.341 5.626 -18.597 1.00 96.31 167 LEU A N 1
ATOM 1244 C CA . LEU A 1 167 ? -2.169 7.068 -18.798 1.00 96.31 167 LEU A CA 1
ATOM 1245 C C . LEU A 1 167 ? -0.689 7.463 -18.863 1.00 96.31 167 LEU A C 1
ATOM 1247 O O . LEU A 1 167 ? -0.323 8.284 -19.700 1.00 96.31 167 LEU A O 1
ATOM 1251 N N . LEU A 1 168 ? 0.163 6.857 -18.030 1.00 93.56 168 LEU A N 1
ATOM 1252 C CA . LEU A 1 168 ? 1.615 7.025 -18.104 1.00 93.56 168 LEU A CA 1
ATOM 1253 C C . LEU A 1 168 ? 2.140 6.577 -19.462 1.00 93.56 168 LEU A C 1
ATOM 1255 O O . LEU A 1 168 ? 2.774 7.367 -20.154 1.00 93.56 168 LEU A O 1
ATOM 1259 N N . LYS A 1 169 ? 1.808 5.345 -19.868 1.00 92.38 169 LYS A N 1
ATOM 1260 C CA . LYS A 1 169 ? 2.181 4.791 -21.172 1.00 92.38 169 LYS A CA 1
ATOM 1261 C C . LYS A 1 169 ? 1.763 5.714 -22.319 1.00 92.38 169 LYS A C 1
ATOM 1263 O O . LYS A 1 169 ? 2.569 5.995 -23.198 1.00 92.38 169 LYS A O 1
ATOM 1268 N N . LEU A 1 170 ? 0.530 6.220 -22.296 1.00 93.31 170 LEU A N 1
ATOM 1269 C CA . LEU A 1 170 ? 0.032 7.160 -23.300 1.00 93.31 170 LEU A CA 1
ATOM 1270 C C . LEU A 1 170 ? 0.821 8.480 -23.295 1.00 93.31 170 LEU A C 1
ATOM 1272 O O . LEU A 1 170 ? 1.211 8.962 -24.355 1.00 93.31 170 LEU A O 1
ATOM 1276 N N . GLY A 1 171 ? 1.060 9.058 -22.116 1.00 90.75 171 GLY A N 1
ATOM 1277 C CA . GLY A 1 171 ? 1.648 10.392 -21.970 1.00 90.75 171 GLY A CA 1
ATOM 1278 C C . GLY A 1 171 ? 3.127 10.496 -22.347 1.00 90.75 171 GLY A C 1
ATOM 1279 O O . GLY A 1 171 ? 3.593 11.586 -22.664 1.00 90.75 171 GLY A O 1
ATOM 1280 N N . VAL A 1 172 ? 3.863 9.384 -22.332 1.00 85.56 172 VAL A N 1
ATOM 1281 C CA . VAL A 1 172 ? 5.325 9.364 -22.529 1.00 85.56 172 VAL A CA 1
ATOM 1282 C C . VAL A 1 172 ? 5.771 8.648 -23.813 1.00 85.56 172 VAL A C 1
ATOM 1284 O O . VAL A 1 172 ? 6.957 8.389 -23.991 1.00 85.56 172 VAL A O 1
ATOM 1287 N N . GLY A 1 173 ? 4.840 8.354 -24.727 1.00 82.81 173 GLY A N 1
ATOM 1288 C CA . GLY A 1 173 ? 5.169 7.859 -26.072 1.00 82.81 173 GLY A CA 1
ATOM 1289 C C . GLY A 1 173 ? 4.936 6.365 -26.320 1.00 82.81 173 GLY A C 1
ATOM 1290 O O . GLY A 1 173 ? 5.549 5.801 -27.224 1.00 82.81 173 GLY A O 1
ATOM 1291 N N . GLY A 1 174 ? 4.042 5.719 -25.569 1.00 84.81 174 GLY A N 1
ATOM 1292 C CA . GLY A 1 174 ? 3.581 4.356 -25.845 1.00 84.81 174 GLY A CA 1
ATOM 1293 C C . GLY A 1 174 ? 4.538 3.268 -25.354 1.00 84.81 174 GLY A C 1
ATOM 1294 O O . GLY A 1 174 ? 5.067 3.346 -24.247 1.00 84.81 174 GLY A O 1
ATOM 1295 N N . ASP A 1 175 ? 4.734 2.222 -26.161 1.00 80.94 175 ASP A N 1
ATOM 1296 C CA . ASP A 1 175 ? 5.551 1.051 -25.794 1.00 80.94 175 ASP A CA 1
ATOM 1297 C C . ASP A 1 175 ? 7.028 1.392 -25.544 1.00 80.94 175 ASP A C 1
ATOM 1299 O O . ASP A 1 175 ? 7.663 0.755 -24.704 1.00 80.94 175 ASP A O 1
ATOM 1303 N N . ASN A 1 176 ? 7.539 2.461 -26.168 1.00 77.25 176 ASN A N 1
ATOM 1304 C CA . ASN A 1 176 ? 8.899 2.973 -25.947 1.00 77.25 176 ASN A CA 1
ATOM 1305 C C . ASN A 1 176 ? 9.161 3.339 -24.480 1.00 77.25 176 ASN A C 1
ATOM 1307 O O . ASN A 1 176 ? 10.302 3.400 -24.039 1.00 77.25 176 ASN A O 1
ATOM 1311 N N . TYR A 1 177 ? 8.110 3.561 -23.692 1.00 78.81 177 TYR A N 1
ATOM 1312 C CA . TYR A 1 177 ? 8.262 3.838 -22.274 1.00 78.81 177 TYR A CA 1
ATOM 1313 C C . TYR A 1 177 ? 8.889 2.681 -21.491 1.00 78.81 177 TYR A C 1
ATOM 1315 O O . TYR A 1 177 ? 9.642 2.910 -20.550 1.00 78.81 177 TYR A O 1
ATOM 1323 N N . PHE A 1 178 ? 8.593 1.439 -21.875 1.00 80.38 178 PHE A N 1
ATOM 1324 C CA . PHE A 1 178 ? 9.065 0.234 -21.192 1.00 80.38 178 PHE A CA 1
ATOM 1325 C C . PHE A 1 178 ? 10.291 -0.382 -21.882 1.00 80.38 178 PHE A C 1
ATOM 1327 O O . PHE A 1 178 ? 10.546 -1.573 -21.714 1.00 80.38 178 PHE A O 1
ATOM 1334 N N . GLU A 1 179 ? 11.052 0.409 -22.646 1.00 77.62 179 GLU A N 1
ATOM 1335 C CA . GLU A 1 179 ? 12.161 -0.048 -23.500 1.00 77.62 179 GLU A CA 1
ATOM 1336 C C . GLU A 1 179 ? 13.226 -0.857 -22.744 1.00 77.62 179 GLU A C 1
ATOM 1338 O O . GLU A 1 179 ? 13.706 -1.869 -23.246 1.00 77.62 179 GLU A O 1
ATOM 1343 N N . ALA A 1 180 ? 13.536 -0.486 -21.497 1.00 79.50 180 ALA A N 1
ATOM 1344 C CA . ALA A 1 180 ? 14.481 -1.232 -20.663 1.00 79.50 180 ALA A CA 1
ATOM 1345 C C . ALA A 1 180 ? 13.965 -2.618 -20.223 1.00 79.50 180 ALA A C 1
ATOM 1347 O O . ALA A 1 180 ? 14.678 -3.354 -19.542 1.00 79.50 180 ALA A O 1
ATOM 1348 N N . GLY A 1 181 ? 12.707 -2.956 -20.522 1.00 82.38 181 GLY A N 1
ATOM 1349 C CA . GLY A 1 181 ? 12.086 -4.220 -20.138 1.00 82.38 181 GLY A CA 1
ATOM 1350 C C . GLY A 1 181 ? 11.930 -4.400 -18.625 1.00 82.38 181 GLY A C 1
ATOM 1351 O O . GLY A 1 181 ? 11.571 -5.487 -18.180 1.00 82.38 181 GLY A O 1
ATOM 1352 N N . LEU A 1 182 ? 12.165 -3.359 -17.823 1.00 87.75 182 LEU A N 1
ATOM 1353 C CA . LEU A 1 182 ? 12.217 -3.432 -16.368 1.00 87.75 182 LEU A CA 1
ATOM 1354 C C . LEU A 1 182 ? 11.251 -2.427 -15.734 1.00 87.75 182 LEU A C 1
ATOM 1356 O O . LEU A 1 182 ? 11.238 -1.246 -16.071 1.00 87.75 182 LEU A O 1
ATOM 1360 N N . ILE A 1 183 ? 10.492 -2.892 -14.747 1.00 92.88 183 ILE A N 1
ATOM 1361 C CA . ILE A 1 183 ? 9.733 -2.063 -13.814 1.00 92.88 183 ILE A CA 1
ATOM 1362 C C . ILE A 1 183 ? 10.364 -2.265 -12.431 1.00 92.88 183 ILE A C 1
ATOM 1364 O O . ILE A 1 183 ? 10.078 -3.281 -11.785 1.00 92.88 183 ILE A O 1
ATOM 1368 N N . PRO A 1 184 ? 11.209 -1.330 -11.951 1.00 92.69 184 PRO A N 1
ATOM 1369 C CA . PRO A 1 184 ? 11.864 -1.466 -10.656 1.00 92.69 184 PRO A CA 1
ATOM 1370 C C . PRO A 1 184 ? 10.876 -1.774 -9.528 1.00 92.69 184 PRO A C 1
ATOM 1372 O O . PRO A 1 184 ? 9.820 -1.134 -9.401 1.00 92.69 184 PRO A O 1
ATOM 1375 N N . GLY A 1 185 ? 11.206 -2.798 -8.745 1.00 93.19 185 GLY A N 1
ATOM 1376 C CA . GLY A 1 185 ? 10.374 -3.323 -7.666 1.00 93.19 185 GLY A CA 1
ATOM 1377 C C . GLY A 1 185 ? 9.219 -4.235 -8.095 1.00 93.19 185 GLY A C 1
ATOM 1378 O O . GLY A 1 185 ? 8.511 -4.731 -7.233 1.00 93.19 185 GLY A O 1
ATOM 1379 N N . CYS A 1 186 ? 8.983 -4.454 -9.392 1.00 94.69 186 CYS A N 1
ATOM 1380 C CA . CYS A 1 186 ? 7.910 -5.339 -9.874 1.00 94.69 186 CYS A CA 1
ATOM 1381 C C . CYS A 1 186 ? 8.420 -6.483 -10.746 1.00 94.69 186 CYS A C 1
ATOM 1383 O O . CYS A 1 186 ? 7.943 -7.608 -10.617 1.00 94.69 186 CYS A O 1
ATOM 1385 N N . THR A 1 187 ? 9.371 -6.201 -11.635 1.00 91.75 187 THR A N 1
ATOM 1386 C CA . THR A 1 187 ? 10.000 -7.210 -12.494 1.00 91.75 187 THR A CA 1
ATOM 1387 C C . THR A 1 187 ? 11.302 -7.697 -11.871 1.00 91.75 187 THR A C 1
ATOM 1389 O O . THR A 1 187 ? 12.075 -6.907 -11.315 1.00 91.75 187 THR A O 1
ATOM 1392 N N . VAL A 1 188 ? 11.560 -8.991 -12.015 1.00 92.44 188 VAL A N 1
ATOM 1393 C CA . VAL A 1 188 ? 12.731 -9.689 -11.482 1.00 92.44 188 VAL A CA 1
ATOM 1394 C C . VAL A 1 188 ? 13.375 -10.483 -12.611 1.00 92.44 188 VAL A C 1
ATOM 1396 O O . VAL A 1 188 ? 12.668 -11.073 -13.423 1.00 92.44 188 VAL A O 1
ATOM 1399 N N . ASP A 1 189 ? 14.705 -10.509 -12.649 1.00 93.12 189 ASP A N 1
ATOM 1400 C CA . ASP A 1 189 ? 15.444 -11.378 -13.564 1.00 93.12 189 ASP A CA 1
ATOM 1401 C C . ASP A 1 189 ? 15.419 -12.818 -13.035 1.00 93.12 189 ASP A C 1
ATOM 1403 O O . ASP A 1 189 ? 16.133 -13.174 -12.089 1.00 93.12 189 ASP A O 1
ATOM 1407 N N . THR A 1 190 ? 14.578 -13.647 -13.650 1.00 91.38 190 THR A N 1
ATOM 1408 C CA . THR A 1 190 ? 14.353 -15.043 -13.256 1.00 91.38 190 THR A CA 1
ATOM 1409 C C . THR A 1 190 ? 15.540 -15.958 -13.557 1.00 91.38 190 THR A C 1
ATOM 1411 O O . THR A 1 190 ? 15.625 -17.047 -12.984 1.00 91.38 190 THR A O 1
ATOM 1414 N N . THR A 1 191 ? 16.500 -15.521 -14.381 1.00 94.25 191 THR A N 1
ATOM 1415 C CA . THR A 1 191 ? 17.754 -16.258 -14.611 1.00 94.25 191 THR A CA 1
ATOM 1416 C C . THR A 1 191 ? 18.713 -16.130 -13.427 1.00 94.25 191 THR A C 1
ATOM 1418 O O . THR A 1 191 ? 19.526 -17.021 -13.179 1.00 94.25 191 THR A O 1
ATOM 1421 N N . MET A 1 192 ? 18.588 -15.043 -12.657 1.00 96.00 192 MET A N 1
ATOM 1422 C CA . MET A 1 192 ? 19.432 -14.753 -11.499 1.00 96.00 192 MET A CA 1
ATOM 1423 C C . MET A 1 192 ? 18.731 -15.015 -10.169 1.00 96.00 192 MET A C 1
ATOM 1425 O O . MET A 1 192 ? 19.397 -15.330 -9.181 1.00 96.00 192 MET A O 1
ATOM 1429 N N . VAL A 1 193 ? 17.411 -14.834 -10.105 1.00 96.12 193 VAL A N 1
ATOM 1430 C CA . VAL A 1 193 ? 16.616 -14.894 -8.874 1.00 96.12 193 VAL A CA 1
ATOM 1431 C C . VAL A 1 193 ? 15.488 -15.899 -9.050 1.00 96.12 193 VAL A C 1
ATOM 1433 O O . VAL A 1 193 ? 14.595 -15.714 -9.870 1.00 96.12 193 VAL A O 1
ATOM 1436 N N . SER A 1 194 ? 15.492 -16.963 -8.247 1.00 96.44 194 SER A N 1
ATOM 1437 C CA . SER A 1 194 ? 14.411 -17.948 -8.302 1.00 96.44 194 SER A CA 1
ATOM 1438 C C . SER A 1 194 ? 13.109 -17.393 -7.716 1.00 96.44 194 SER A C 1
ATOM 1440 O O . SER A 1 194 ? 13.120 -16.512 -6.854 1.00 96.44 194 SER A O 1
ATOM 1442 N N . VAL A 1 195 ? 11.970 -17.970 -8.108 1.00 96.56 195 VAL A N 1
ATOM 1443 C CA . VAL A 1 195 ? 10.644 -17.596 -7.576 1.00 96.56 195 VAL A CA 1
ATOM 1444 C C . VAL A 1 195 ? 10.591 -17.699 -6.046 1.00 96.56 195 VAL A C 1
ATOM 1446 O O . VAL A 1 195 ? 10.030 -16.829 -5.386 1.00 96.56 195 VAL A O 1
ATOM 1449 N N . GLY A 1 196 ? 11.232 -18.719 -5.461 1.00 97.56 196 GLY A N 1
ATOM 1450 C CA . GLY A 1 196 ? 11.328 -18.860 -4.005 1.00 97.56 196 GLY A CA 1
ATOM 1451 C C . GLY A 1 196 ? 12.109 -17.716 -3.351 1.00 97.56 196 GLY A C 1
ATOM 1452 O O . GLY A 1 196 ? 11.680 -17.190 -2.329 1.00 97.56 196 GLY A O 1
ATOM 1453 N N . GLN A 1 197 ? 13.212 -17.275 -3.966 1.00 97.25 197 GLN A N 1
ATOM 1454 C CA . GLN A 1 197 ? 13.984 -16.125 -3.485 1.00 97.25 197 GLN A CA 1
ATOM 1455 C C . GLN A 1 197 ? 13.188 -14.821 -3.606 1.00 97.25 197 GLN A C 1
ATOM 1457 O O . GLN A 1 197 ? 13.178 -14.035 -2.660 1.00 97.25 197 GLN A O 1
ATOM 1462 N N . MET A 1 198 ? 12.494 -14.612 -4.730 1.00 95.94 198 MET A N 1
ATOM 1463 C CA . MET A 1 198 ? 11.599 -13.467 -4.925 1.00 95.94 198 MET A CA 1
ATOM 1464 C C . MET A 1 198 ? 10.511 -13.433 -3.846 1.00 95.94 198 MET A C 1
ATOM 1466 O O . MET A 1 198 ? 10.333 -12.407 -3.196 1.00 95.94 198 MET A O 1
ATOM 1470 N N . PHE A 1 199 ? 9.841 -14.564 -3.597 1.00 98.00 199 PHE A N 1
ATOM 1471 C CA . PHE A 1 199 ? 8.825 -14.674 -2.552 1.00 98.00 199 PHE A CA 1
ATOM 1472 C C . PHE A 1 199 ? 9.386 -14.347 -1.165 1.00 98.00 199 PHE A C 1
ATOM 1474 O O . PHE A 1 199 ? 8.783 -13.565 -0.435 1.00 98.00 199 PHE A O 1
ATOM 1481 N N . THR A 1 200 ? 10.545 -14.907 -0.795 1.00 98.12 200 THR A N 1
ATOM 1482 C CA . THR A 1 200 ? 11.175 -14.629 0.505 1.00 98.12 200 THR A CA 1
ATOM 1483 C C . THR A 1 200 ? 11.507 -13.147 0.669 1.00 98.12 200 THR A C 1
ATOM 1485 O O . THR A 1 200 ? 11.258 -12.591 1.738 1.00 98.12 200 THR A O 1
ATOM 1488 N N . LEU A 1 201 ? 12.044 -12.498 -0.368 1.00 97.81 201 LEU A N 1
ATOM 1489 C CA . LEU A 1 201 ? 12.378 -11.074 -0.320 1.00 97.81 201 LEU A CA 1
ATOM 1490 C C . LEU A 1 201 ? 11.119 -10.206 -0.200 1.00 97.81 201 LEU A C 1
ATOM 1492 O O . LEU A 1 201 ? 11.050 -9.377 0.708 1.00 97.81 201 LEU A O 1
ATOM 1496 N N . GLU A 1 202 ? 10.107 -10.440 -1.039 1.00 98.00 202 GLU A N 1
ATOM 1497 C CA . GLU A 1 202 ? 8.829 -9.716 -0.980 1.00 98.00 202 GLU A CA 1
ATOM 1498 C C . GLU A 1 202 ? 8.133 -9.895 0.375 1.00 98.00 202 GLU A C 1
ATOM 1500 O O . GLU A 1 202 ? 7.652 -8.925 0.964 1.00 98.00 202 GLU A O 1
ATOM 1505 N N . PHE A 1 203 ? 8.136 -11.116 0.917 1.00 98.62 203 PHE A N 1
ATOM 1506 C CA . PHE A 1 203 ? 7.554 -11.412 2.223 1.00 98.62 203 PHE A CA 1
ATOM 1507 C C . PHE A 1 203 ? 8.295 -10.688 3.350 1.00 98.62 203 PHE A C 1
ATOM 1509 O O . PHE A 1 203 ? 7.661 -10.028 4.170 1.00 98.62 203 PHE A O 1
ATOM 1516 N N . MET A 1 204 ? 9.628 -10.778 3.402 1.00 98.38 204 MET A N 1
ATOM 1517 C CA . MET A 1 204 ? 10.404 -10.195 4.501 1.00 98.38 204 MET A CA 1
ATOM 1518 C C . MET A 1 204 ? 10.397 -8.666 4.467 1.00 98.38 204 MET A C 1
ATOM 1520 O O . MET A 1 204 ? 10.223 -8.032 5.512 1.00 98.38 204 MET A O 1
ATOM 1524 N N . PHE A 1 205 ? 10.542 -8.056 3.289 1.00 98.44 205 PHE A N 1
ATOM 1525 C CA . PHE A 1 205 ? 10.450 -6.602 3.161 1.00 98.44 205 PHE A CA 1
ATOM 1526 C C . PHE A 1 205 ? 9.025 -6.100 3.387 1.00 98.44 205 PHE A C 1
ATOM 1528 O O . PHE A 1 205 ? 8.848 -5.090 4.067 1.00 98.44 205 PHE A O 1
ATOM 1535 N N . GLY A 1 206 ? 8.017 -6.827 2.899 1.00 98.38 206 GLY A N 1
ATOM 1536 C CA . GLY A 1 206 ? 6.610 -6.560 3.187 1.00 98.38 206 GLY A CA 1
ATOM 1537 C C . GLY A 1 206 ? 6.309 -6.604 4.683 1.00 98.38 206 GLY A C 1
ATOM 1538 O O . GLY A 1 206 ? 5.790 -5.638 5.237 1.00 98.38 206 GLY A O 1
ATOM 1539 N N . LEU A 1 207 ? 6.717 -7.674 5.369 1.00 98.44 207 LEU A N 1
ATOM 1540 C CA . LEU A 1 207 ? 6.538 -7.827 6.813 1.00 98.44 207 LEU A CA 1
ATOM 1541 C C . LEU A 1 207 ? 7.229 -6.696 7.578 1.00 98.44 207 LEU A C 1
ATOM 1543 O O . LEU A 1 207 ? 6.626 -6.111 8.474 1.00 98.44 207 LEU A O 1
ATOM 1547 N N . THR A 1 208 ? 8.458 -6.351 7.192 1.00 98.12 208 THR A N 1
ATOM 1548 C CA . THR A 1 208 ? 9.214 -5.252 7.809 1.00 98.12 208 THR A CA 1
ATOM 1549 C C . THR A 1 208 ? 8.500 -3.913 7.616 1.00 98.12 208 THR A C 1
ATOM 1551 O O . THR A 1 208 ? 8.323 -3.168 8.580 1.00 98.12 208 THR A O 1
ATOM 1554 N N . ALA A 1 209 ? 8.045 -3.614 6.395 1.00 98.06 209 ALA A N 1
ATOM 1555 C CA . ALA A 1 209 ? 7.321 -2.385 6.087 1.00 98.06 209 ALA A CA 1
ATOM 1556 C C . ALA A 1 209 ? 6.015 -2.279 6.886 1.00 98.06 209 ALA A C 1
ATOM 1558 O O . ALA A 1 209 ? 5.740 -1.240 7.482 1.00 98.06 209 ALA A O 1
ATOM 1559 N N . ILE A 1 210 ? 5.229 -3.356 6.945 1.00 97.50 210 ILE A N 1
ATOM 1560 C CA . ILE A 1 210 ? 3.961 -3.376 7.680 1.00 97.50 210 ILE A CA 1
ATOM 1561 C C . ILE A 1 210 ? 4.193 -3.270 9.190 1.00 97.50 210 ILE A C 1
ATOM 1563 O O . ILE A 1 210 ? 3.514 -2.482 9.846 1.00 97.50 210 ILE A O 1
ATOM 1567 N N . PHE A 1 211 ? 5.172 -3.992 9.737 1.00 96.00 211 PHE A N 1
ATOM 1568 C CA . PHE A 1 211 ? 5.527 -3.904 11.153 1.00 96.00 211 PHE A CA 1
ATOM 1569 C C . PHE A 1 211 ? 5.924 -2.474 11.546 1.00 96.00 211 PHE A C 1
ATOM 1571 O O . PHE A 1 211 ? 5.381 -1.921 12.504 1.00 96.00 211 PHE A O 1
ATOM 1578 N N . MET A 1 212 ? 6.817 -1.843 10.774 1.00 95.88 212 MET A N 1
ATOM 1579 C CA . MET A 1 212 ? 7.224 -0.455 11.013 1.00 95.88 212 MET A CA 1
ATOM 1580 C C . MET A 1 212 ? 6.041 0.506 10.879 1.00 95.88 212 MET A C 1
ATOM 1582 O O . MET A 1 212 ? 5.825 1.320 11.774 1.00 95.88 212 MET A O 1
ATOM 1586 N N . ALA A 1 213 ? 5.224 0.370 9.828 1.00 94.94 213 ALA A N 1
ATOM 1587 C CA . ALA A 1 213 ? 4.058 1.223 9.611 1.00 94.94 213 ALA A CA 1
ATOM 1588 C C . ALA A 1 213 ? 3.042 1.126 10.765 1.00 94.94 213 ALA A C 1
ATOM 1590 O O . ALA A 1 213 ? 2.515 2.149 11.204 1.00 94.94 213 ALA A O 1
ATOM 1591 N N . PHE A 1 214 ? 2.809 -0.071 11.317 1.00 91.81 214 PHE A N 1
ATOM 1592 C CA . PHE A 1 214 ? 2.015 -0.258 12.539 1.00 91.81 214 PHE A CA 1
ATOM 1593 C C . PHE A 1 214 ? 2.650 0.386 13.763 1.00 91.81 214 PHE A C 1
ATOM 1595 O O . PHE A 1 214 ? 1.948 1.052 14.524 1.00 91.81 214 PHE A O 1
ATOM 1602 N N . GLY A 1 215 ? 3.961 0.227 13.932 1.00 90.19 215 GLY A N 1
ATOM 1603 C CA . GLY A 1 215 ? 4.702 0.809 15.047 1.00 90.19 215 GLY A CA 1
ATOM 1604 C C . GLY A 1 215 ? 4.665 2.337 15.083 1.00 90.19 215 GLY A C 1
ATOM 1605 O O . GLY A 1 215 ? 4.758 2.905 16.166 1.00 90.19 215 GLY A O 1
ATOM 1606 N N . VAL A 1 216 ? 4.491 3.002 13.936 1.00 90.62 216 VAL A N 1
ATOM 1607 C CA . VAL A 1 216 ? 4.621 4.466 13.847 1.00 90.62 216 VAL A CA 1
ATOM 1608 C C . VAL A 1 216 ? 3.355 5.219 13.439 1.00 90.62 216 VAL A C 1
ATOM 1610 O O . VAL A 1 216 ? 3.275 6.419 13.698 1.00 90.62 216 VAL A O 1
ATOM 1613 N N . GLY A 1 217 ? 2.367 4.575 12.805 1.00 88.88 217 GLY A N 1
ATOM 1614 C CA . GLY A 1 217 ? 1.225 5.326 12.265 1.00 88.88 217 GLY A CA 1
ATOM 1615 C C . GLY A 1 217 ? -0.067 4.573 11.951 1.00 88.88 217 GLY A C 1
ATOM 1616 O O . GLY A 1 217 ? -1.107 5.224 11.923 1.00 88.88 217 GLY A O 1
ATOM 1617 N N . LEU A 1 218 ? -0.057 3.256 11.714 1.00 89.75 218 LEU A N 1
ATOM 1618 C CA . LEU A 1 218 ? -1.296 2.508 11.423 1.00 89.75 218 LEU A CA 1
ATOM 1619 C C . LEU A 1 218 ? -2.047 2.072 12.678 1.00 89.75 218 LEU A C 1
ATOM 1621 O O . LEU A 1 218 ? -3.264 1.940 12.636 1.00 89.75 218 LEU A O 1
ATOM 1625 N N . ASP A 1 219 ? -1.349 1.839 13.791 1.00 88.62 219 ASP A N 1
ATOM 1626 C CA . ASP A 1 219 ? -2.014 1.567 15.060 1.00 88.62 219 ASP A CA 1
ATOM 1627 C C . ASP A 1 219 ? -2.523 2.890 15.659 1.00 88.62 219 ASP A C 1
ATOM 1629 O O . ASP A 1 219 ? -1.706 3.747 16.015 1.00 88.62 219 ASP A O 1
ATOM 1633 N N . PRO A 1 220 ? -3.844 3.064 15.859 1.00 83.56 220 PRO A N 1
ATOM 1634 C CA . PRO A 1 220 ? -4.397 4.287 16.433 1.00 83.56 220 PRO A CA 1
ATOM 1635 C C . PRO A 1 220 ? -3.815 4.700 17.778 1.00 83.56 220 PRO A C 1
ATOM 1637 O O . PRO A 1 220 ? -3.850 5.873 18.158 1.00 83.56 220 PRO A O 1
ATOM 1640 N N . ARG A 1 221 ? -3.274 3.740 18.529 1.00 81.81 221 ARG A N 1
ATOM 1641 C CA . ARG A 1 221 ? -2.653 3.991 19.832 1.00 81.81 221 ARG A CA 1
ATOM 1642 C C . ARG A 1 221 ? -1.349 4.782 19.703 1.00 81.81 221 ARG A C 1
ATOM 1644 O O . ARG A 1 221 ? -1.007 5.501 20.640 1.00 81.81 221 ARG A O 1
ATOM 1651 N N . GLN A 1 222 ? -0.676 4.727 18.551 1.00 84.31 222 GLN A N 1
ATOM 1652 C CA . GLN A 1 222 ? 0.568 5.468 18.294 1.00 84.31 222 GLN A CA 1
ATOM 1653 C C . GLN A 1 222 ? 0.353 6.980 18.223 1.00 84.31 222 GLN A C 1
ATOM 1655 O O . GLN A 1 222 ? 1.267 7.742 18.543 1.00 84.31 222 GLN A O 1
ATOM 1660 N N . GLY A 1 223 ? -0.878 7.428 17.946 1.00 80.00 223 GLY A N 1
ATOM 1661 C CA . GLY A 1 223 ? -1.253 8.839 18.043 1.00 80.00 223 GLY A CA 1
ATOM 1662 C C . GLY A 1 223 ? -1.002 9.445 19.433 1.00 80.00 223 GLY A C 1
ATOM 1663 O O . GLY A 1 223 ? -0.810 10.652 19.532 1.00 80.00 223 GLY A O 1
ATOM 1664 N N . LYS A 1 224 ? -0.921 8.632 20.504 1.00 81.62 224 LYS A N 1
ATOM 1665 C CA . LYS A 1 224 ? -0.564 9.105 21.859 1.00 81.62 224 LYS A CA 1
ATOM 1666 C C . LYS A 1 224 ? 0.924 9.408 22.037 1.00 81.62 224 LYS A C 1
ATOM 1668 O O . LYS A 1 224 ? 1.268 10.167 22.934 1.00 81.62 224 LYS A O 1
ATOM 1673 N N . ILE A 1 225 ? 1.786 8.774 21.243 1.00 83.44 225 ILE A N 1
ATOM 1674 C CA . ILE A 1 225 ? 3.245 8.892 21.356 1.00 83.44 225 ILE A CA 1
ATOM 1675 C C . ILE A 1 225 ? 3.751 9.962 20.389 1.00 83.44 225 ILE A C 1
ATOM 1677 O O . ILE A 1 225 ? 4.451 10.883 20.799 1.00 83.44 225 ILE A O 1
ATOM 1681 N N . TYR A 1 226 ? 3.377 9.853 19.113 1.00 82.75 226 TYR A N 1
ATOM 1682 C CA . TYR A 1 226 ? 3.916 10.698 18.041 1.00 82.75 226 TYR A CA 1
ATOM 1683 C C . TYR A 1 226 ? 2.981 11.843 17.631 1.00 82.75 226 TYR A C 1
ATOM 1685 O O . TYR A 1 226 ? 3.383 12.734 16.887 1.00 82.75 226 TYR A O 1
ATOM 1693 N N . GLY A 1 227 ? 1.736 11.830 18.112 1.00 82.00 227 GLY A N 1
ATOM 1694 C CA . GLY A 1 227 ? 0.677 12.717 17.640 1.00 82.00 227 GLY A CA 1
ATOM 1695 C C . GLY A 1 227 ? 0.039 12.226 16.330 1.00 82.00 227 GLY A C 1
ATOM 1696 O O . GLY A 1 227 ? 0.707 11.601 15.501 1.00 82.00 227 GLY A O 1
ATOM 1697 N N . PRO A 1 228 ? -1.253 12.525 16.099 1.00 76.38 228 PRO A N 1
ATOM 1698 C CA . PRO A 1 228 ? -1.994 11.997 14.951 1.00 76.38 228 PRO A CA 1
ATOM 1699 C C . PRO A 1 228 ? -1.513 12.554 13.600 1.00 76.38 228 PRO A C 1
ATOM 1701 O O . PRO A 1 228 ? -1.666 11.926 12.556 1.00 76.38 228 PRO A O 1
ATOM 1704 N N . ALA A 1 229 ? -0.895 13.737 13.607 1.00 84.69 229 ALA A N 1
ATOM 1705 C CA . ALA A 1 229 ? -0.399 14.381 12.396 1.00 84.69 229 ALA A CA 1
ATOM 1706 C C . ALA A 1 229 ? 0.959 13.835 11.926 1.00 84.69 229 ALA A C 1
ATOM 1708 O O . ALA A 1 229 ? 1.320 14.052 10.776 1.00 84.69 229 ALA A O 1
ATOM 1709 N N . PHE A 1 230 ? 1.734 13.149 12.774 1.00 89.62 230 PHE A N 1
ATOM 1710 C CA . PHE A 1 230 ? 3.092 12.733 12.402 1.00 89.62 230 PHE A CA 1
ATOM 1711 C C . PHE A 1 230 ? 3.166 11.318 11.813 1.00 89.62 230 PHE A C 1
ATOM 1713 O O . PHE A 1 230 ? 4.069 11.023 11.030 1.00 89.62 230 PHE A O 1
ATOM 1720 N N . GLY A 1 231 ? 2.183 10.461 12.105 1.00 90.69 231 GLY A N 1
ATOM 1721 C CA . GLY A 1 231 ? 2.125 9.100 11.564 1.00 90.69 231 GLY A CA 1
ATOM 1722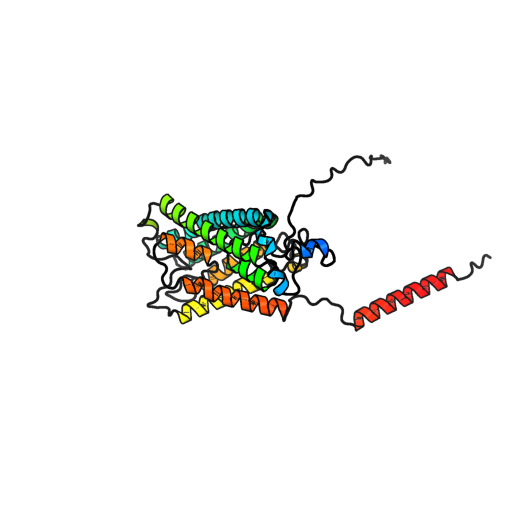 C C . GLY A 1 231 ? 2.211 9.007 10.027 1.00 90.69 231 GLY A C 1
ATOM 1723 O O . GLY A 1 231 ? 2.985 8.176 9.553 1.00 90.69 231 GLY A O 1
ATOM 1724 N N . PRO A 1 232 ? 1.534 9.864 9.230 1.00 92.75 232 PRO A N 1
ATOM 1725 C CA . PRO A 1 232 ? 1.677 9.891 7.767 1.00 92.75 232 PRO A CA 1
ATOM 1726 C C . PRO A 1 232 ? 3.132 10.051 7.296 1.00 92.75 232 PRO A C 1
ATOM 1728 O O . PRO A 1 232 ? 3.590 9.327 6.411 1.00 92.75 232 PRO A O 1
ATOM 1731 N N . VAL A 1 233 ? 3.895 10.939 7.947 1.00 95.25 233 VAL A N 1
ATOM 1732 C CA . VAL A 1 233 ? 5.317 11.171 7.640 1.00 95.25 233 VAL A CA 1
ATOM 1733 C C . VAL A 1 233 ? 6.148 9.931 7.951 1.00 95.25 233 VAL A C 1
ATOM 1735 O O . VAL A 1 233 ? 6.958 9.512 7.126 1.00 95.25 233 VAL A O 1
ATOM 1738 N N . LEU A 1 234 ? 5.942 9.318 9.119 1.00 95.56 234 LEU A N 1
ATOM 1739 C CA . LEU A 1 234 ? 6.698 8.136 9.541 1.00 95.56 234 LEU A CA 1
ATOM 1740 C C . LEU A 1 234 ? 6.386 6.898 8.680 1.00 95.56 234 LEU A C 1
ATOM 1742 O O . LEU A 1 234 ? 7.280 6.096 8.391 1.00 95.56 234 LEU A O 1
ATOM 1746 N N . VAL A 1 235 ? 5.143 6.756 8.213 1.00 95.88 235 VAL A N 1
ATOM 1747 C CA . VAL A 1 235 ? 4.756 5.712 7.249 1.00 95.88 235 VAL A CA 1
ATOM 1748 C C . VAL A 1 235 ? 5.399 5.968 5.879 1.00 95.88 235 VAL A C 1
ATOM 1750 O O . VAL A 1 235 ? 5.883 5.030 5.246 1.00 95.88 235 VAL A O 1
ATOM 1753 N N . GLY A 1 236 ? 5.514 7.228 5.452 1.00 97.19 236 GLY A N 1
ATOM 1754 C CA . GLY A 1 236 ? 6.322 7.605 4.291 1.00 97.19 236 GLY A CA 1
ATOM 1755 C C . GLY A 1 236 ? 7.803 7.240 4.438 1.00 97.19 236 GLY A C 1
ATOM 1756 O O . GLY A 1 236 ? 8.364 6.611 3.540 1.00 97.19 236 GLY A O 1
ATOM 1757 N N . ILE A 1 237 ? 8.424 7.569 5.579 1.00 97.94 237 ILE A N 1
ATOM 1758 C CA . ILE A 1 237 ? 9.823 7.198 5.883 1.00 97.94 237 ILE A CA 1
ATOM 1759 C C . ILE A 1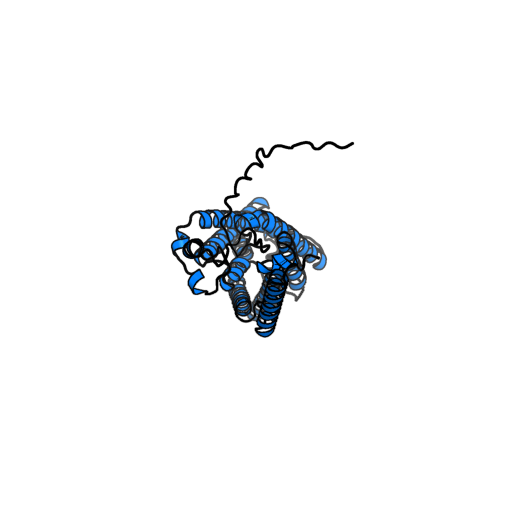 237 ? 10.000 5.687 5.781 1.00 97.94 237 ILE A C 1
ATOM 1761 O O . ILE A 1 237 ? 10.964 5.221 5.180 1.00 97.94 237 ILE A O 1
ATOM 1765 N N . THR A 1 238 ? 9.053 4.931 6.337 1.00 97.69 238 THR A N 1
ATOM 1766 C CA . THR A 1 238 ? 9.043 3.466 6.284 1.00 97.69 238 THR A CA 1
ATOM 1767 C C . THR A 1 238 ? 9.116 2.967 4.841 1.00 97.69 238 THR A C 1
ATOM 1769 O O . THR A 1 238 ? 9.984 2.152 4.531 1.00 97.69 238 THR A O 1
ATOM 1772 N N . LEU A 1 239 ? 8.270 3.485 3.940 1.00 97.69 239 LEU A N 1
ATOM 1773 C CA . LEU A 1 239 ? 8.319 3.110 2.524 1.00 97.69 239 LEU A CA 1
ATOM 1774 C C . LEU A 1 239 ? 9.669 3.473 1.893 1.00 97.69 239 LEU A C 1
ATOM 1776 O O . LEU A 1 239 ? 10.296 2.621 1.269 1.00 97.69 239 LEU A O 1
ATOM 1780 N N . GLY A 1 240 ? 10.136 4.711 2.074 1.00 97.69 240 GLY A N 1
ATOM 1781 C CA . GLY A 1 240 ? 11.406 5.161 1.499 1.00 97.69 240 GLY A CA 1
ATOM 1782 C C . GLY A 1 240 ? 12.602 4.331 1.971 1.00 97.69 240 GLY A C 1
ATOM 1783 O O . GLY A 1 240 ? 13.436 3.939 1.158 1.00 97.69 240 GLY A O 1
ATOM 1784 N N . LEU A 1 241 ? 12.660 4.005 3.263 1.00 97.75 241 LEU A N 1
ATOM 1785 C CA . LEU A 1 241 ? 13.723 3.190 3.848 1.00 97.75 241 LEU A CA 1
ATOM 1786 C C . LEU A 1 241 ? 13.731 1.768 3.275 1.00 97.75 241 LEU A C 1
ATOM 1788 O O . LEU A 1 241 ? 14.787 1.264 2.895 1.00 97.75 241 LEU A O 1
ATOM 1792 N N . VAL A 1 242 ? 12.566 1.122 3.175 1.00 97.81 242 VAL A N 1
ATOM 1793 C CA . VAL A 1 242 ? 12.486 -0.244 2.633 1.00 97.81 242 VAL A CA 1
ATOM 1794 C C . VAL A 1 242 ? 12.798 -0.259 1.135 1.00 97.81 242 VAL A C 1
ATOM 1796 O O . VAL A 1 242 ? 13.513 -1.153 0.678 1.00 97.81 242 VAL A O 1
ATOM 1799 N N . THR A 1 243 ? 12.360 0.747 0.373 1.00 96.38 243 THR A N 1
ATOM 1800 C CA . THR A 1 243 ? 12.763 0.925 -1.033 1.00 96.38 243 THR A CA 1
ATOM 1801 C C . THR A 1 243 ? 14.284 1.045 -1.159 1.00 96.38 243 THR A C 1
ATOM 1803 O O . THR A 1 243 ? 14.886 0.336 -1.965 1.00 96.38 243 THR A O 1
ATOM 1806 N N . LEU A 1 244 ? 14.921 1.861 -0.312 1.00 95.75 244 LEU A N 1
ATOM 1807 C CA . LEU A 1 244 ? 16.370 2.075 -0.324 1.00 95.75 244 LEU A CA 1
ATOM 1808 C C . LEU A 1 244 ? 17.146 0.787 -0.043 1.00 95.75 244 LEU A C 1
ATOM 1810 O O . LEU A 1 244 ? 18.075 0.445 -0.773 1.00 95.75 244 LEU A O 1
ATOM 1814 N N . CYS A 1 245 ? 16.760 0.064 1.010 1.00 95.69 245 CYS A N 1
ATOM 1815 C CA . CYS A 1 245 ? 17.450 -1.154 1.428 1.00 95.69 245 CYS A CA 1
ATOM 1816 C C . CYS A 1 245 ? 17.212 -2.330 0.472 1.00 95.69 245 CYS A C 1
ATOM 1818 O O . CYS A 1 245 ? 18.098 -3.164 0.292 1.00 95.69 245 CYS A O 1
ATOM 1820 N N . SER A 1 246 ? 16.026 -2.421 -0.133 1.00 96.12 246 SER A N 1
ATOM 1821 C CA . SER A 1 246 ? 15.662 -3.563 -0.977 1.00 96.12 246 SER A CA 1
ATOM 1822 C C . SER A 1 246 ? 16.224 -3.481 -2.396 1.00 96.12 246 SER A C 1
ATOM 1824 O O . SER A 1 246 ? 16.524 -4.520 -2.980 1.00 96.12 246 SER A O 1
ATOM 1826 N N . ALA A 1 247 ? 16.403 -2.280 -2.952 1.00 93.06 247 ALA A N 1
ATOM 1827 C CA . ALA A 1 247 ? 16.763 -2.095 -4.361 1.00 93.06 247 ALA A CA 1
ATOM 1828 C C . ALA A 1 247 ? 18.177 -2.565 -4.742 1.00 93.06 247 ALA A C 1
ATOM 1830 O O . ALA A 1 247 ? 18.437 -2.819 -5.915 1.00 93.06 247 ALA A O 1
ATOM 1831 N N . ILE A 1 248 ? 19.088 -2.678 -3.771 1.00 90.81 248 ILE A N 1
ATOM 1832 C CA . ILE A 1 248 ? 20.495 -3.050 -4.004 1.00 90.81 248 ILE A CA 1
ATOM 1833 C C . ILE A 1 248 ? 20.899 -4.357 -3.316 1.00 90.81 248 ILE A C 1
ATOM 1835 O O . ILE A 1 248 ? 22.079 -4.699 -3.298 1.00 90.81 248 ILE A O 1
ATOM 1839 N N . ILE A 1 249 ? 19.944 -5.088 -2.731 1.00 92.44 249 ILE A N 1
ATOM 1840 C CA . ILE A 1 249 ? 20.252 -6.261 -1.899 1.00 92.44 249 ILE A CA 1
ATOM 1841 C C . ILE A 1 249 ? 20.928 -7.387 -2.689 1.00 92.44 249 ILE A C 1
ATOM 1843 O O . ILE A 1 249 ? 21.749 -8.118 -2.138 1.00 92.44 249 ILE A O 1
ATOM 1847 N N . ARG A 1 250 ? 20.595 -7.535 -3.977 1.00 91.56 250 ARG A N 1
ATOM 1848 C CA . ARG A 1 250 ? 21.253 -8.481 -4.881 1.00 91.56 250 ARG A CA 1
ATOM 1849 C C . ARG A 1 250 ? 21.026 -8.123 -6.352 1.00 91.56 250 ARG A C 1
ATOM 1851 O O . ARG A 1 250 ? 19.973 -7.582 -6.685 1.00 91.56 250 ARG A O 1
ATOM 1858 N N . PRO A 1 251 ? 21.937 -8.525 -7.251 1.00 91.56 251 PRO A N 1
ATOM 1859 C CA . PRO A 1 251 ? 21.682 -8.503 -8.688 1.00 91.56 251 PRO A CA 1
ATOM 1860 C C . PRO A 1 251 ? 20.431 -9.310 -9.076 1.00 91.56 251 PRO A C 1
ATOM 1862 O O . PRO A 1 251 ? 20.134 -10.346 -8.470 1.00 91.56 251 PRO A O 1
ATOM 1865 N N . GLY A 1 252 ? 19.701 -8.818 -10.079 1.00 91.25 252 GLY A N 1
ATOM 1866 C CA . GLY A 1 252 ? 18.465 -9.418 -10.595 1.00 91.25 252 GLY A CA 1
ATOM 1867 C C . GLY A 1 252 ? 17.195 -9.109 -9.788 1.00 91.25 252 GLY A C 1
ATOM 1868 O O . GLY A 1 252 ? 16.094 -9.341 -10.283 1.00 91.25 252 GLY A O 1
ATOM 1869 N N . TYR A 1 253 ? 17.316 -8.540 -8.582 1.00 94.25 253 TYR A N 1
ATOM 1870 C CA . TYR A 1 253 ? 16.189 -8.074 -7.767 1.00 94.25 253 TYR A CA 1
ATOM 1871 C C . TYR A 1 253 ? 16.261 -6.558 -7.597 1.00 94.25 253 TYR A C 1
ATOM 1873 O O . TYR A 1 253 ? 17.211 -6.033 -7.025 1.00 94.25 253 TYR A O 1
ATOM 1881 N N . THR A 1 254 ? 15.255 -5.847 -8.097 1.00 92.06 254 THR A N 1
ATOM 1882 C CA . THR A 1 254 ? 15.319 -4.386 -8.289 1.00 92.06 254 THR A CA 1
ATOM 1883 C C . THR A 1 254 ? 14.577 -3.593 -7.216 1.00 92.06 254 THR A C 1
ATOM 1885 O O . THR A 1 254 ? 14.261 -2.420 -7.408 1.00 92.06 254 THR A O 1
ATOM 1888 N N . GLY A 1 255 ? 14.301 -4.235 -6.080 1.00 94.00 255 GLY A N 1
ATOM 1889 C CA . GLY A 1 255 ? 13.561 -3.670 -4.956 1.00 94.00 255 GLY A CA 1
ATOM 1890 C C . GLY A 1 255 ? 12.316 -4.475 -4.621 1.00 94.00 255 GLY A C 1
ATOM 1891 O O . GLY A 1 255 ? 11.882 -5.313 -5.403 1.00 94.00 255 GLY A O 1
ATOM 1892 N N . ALA A 1 256 ? 11.765 -4.224 -3.437 1.00 96.19 256 ALA A N 1
ATOM 1893 C CA . ALA A 1 256 ? 10.486 -4.786 -3.026 1.00 96.19 256 ALA A CA 1
ATOM 1894 C C . ALA A 1 256 ? 9.317 -4.006 -3.634 1.00 96.19 256 ALA A C 1
ATOM 1896 O O . ALA A 1 256 ? 9.346 -2.774 -3.694 1.00 96.19 256 ALA A O 1
ATOM 1897 N N . SER A 1 257 ? 8.267 -4.722 -4.027 1.00 94.75 257 SER A N 1
ATOM 1898 C CA . SER A 1 257 ? 7.041 -4.146 -4.580 1.00 94.75 257 SER A CA 1
ATOM 1899 C C . SER A 1 257 ? 6.307 -3.275 -3.572 1.00 94.75 257 SER A C 1
ATOM 1901 O O . SER A 1 257 ? 5.935 -2.140 -3.882 1.00 94.75 257 SER A O 1
ATOM 1903 N N . LEU A 1 258 ? 6.085 -3.819 -2.368 1.00 95.81 258 LEU A N 1
ATOM 1904 C CA . LEU A 1 258 ? 5.371 -3.205 -1.234 1.00 95.81 258 LEU A CA 1
ATOM 1905 C C . LEU A 1 258 ? 3.912 -2.780 -1.514 1.00 95.81 258 LEU A C 1
ATOM 1907 O O . LEU A 1 258 ? 3.163 -2.505 -0.572 1.00 95.81 258 LEU A O 1
ATOM 1911 N N . ASN A 1 259 ? 3.477 -2.765 -2.776 1.00 97.75 259 ASN A N 1
ATOM 1912 C CA . ASN A 1 259 ? 2.143 -2.397 -3.234 1.00 97.75 259 ASN A CA 1
ATOM 1913 C C . ASN A 1 259 ? 1.719 -3.286 -4.426 1.00 97.75 259 ASN A C 1
ATOM 1915 O O . ASN A 1 259 ? 2.104 -3.024 -5.569 1.00 97.75 259 ASN A O 1
ATOM 1919 N N . PRO A 1 260 ? 0.875 -4.310 -4.199 1.00 98.12 260 PRO A N 1
ATOM 1920 C CA . PRO A 1 260 ? 0.432 -5.217 -5.256 1.00 98.12 260 PRO A CA 1
ATOM 1921 C C . PRO A 1 260 ? -0.335 -4.525 -6.394 1.00 98.12 260 PRO A C 1
ATOM 1923 O O . PRO A 1 260 ? -0.191 -4.921 -7.553 1.00 98.12 260 PRO A O 1
ATOM 1926 N N . ALA A 1 261 ? -1.100 -3.464 -6.098 1.00 98.38 261 ALA A N 1
ATOM 1927 C CA . ALA A 1 261 ? -1.820 -2.689 -7.113 1.00 98.38 261 ALA A CA 1
ATOM 1928 C C . ALA A 1 261 ? -0.857 -1.914 -8.021 1.00 98.38 261 ALA A C 1
ATOM 1930 O O . ALA A 1 261 ? -1.057 -1.899 -9.235 1.00 98.38 261 ALA A O 1
ATOM 1931 N N . ARG A 1 262 ? 0.227 -1.343 -7.468 1.00 97.56 262 ARG A N 1
ATOM 1932 C CA . ARG A 1 262 ? 1.298 -0.710 -8.262 1.00 97.56 262 ARG A CA 1
ATOM 1933 C C . ARG A 1 262 ? 1.823 -1.673 -9.319 1.00 97.56 262 ARG A C 1
ATOM 1935 O O . ARG A 1 262 ? 1.857 -1.326 -10.499 1.00 97.56 262 ARG A O 1
ATOM 1942 N N . CYS A 1 263 ? 2.235 -2.867 -8.892 1.00 97.50 263 CYS A N 1
ATOM 1943 C CA . CYS A 1 263 ? 2.793 -3.842 -9.819 1.00 97.50 263 CYS A CA 1
ATOM 1944 C C . CYS A 1 263 ? 1.746 -4.375 -10.784 1.00 97.50 263 CYS A C 1
ATOM 1946 O O . CYS A 1 263 ? 2.051 -4.476 -11.963 1.00 97.50 263 CYS A O 1
ATOM 1948 N N . LEU A 1 264 ? 0.506 -4.607 -10.339 1.00 98.31 264 LEU A N 1
ATOM 1949 C CA . LEU A 1 264 ? -0.591 -4.953 -11.243 1.00 98.31 264 LEU A CA 1
ATOM 1950 C C . LEU A 1 264 ? -0.747 -3.918 -12.361 1.00 98.31 264 LEU A C 1
ATOM 1952 O O . LEU A 1 264 ? -0.743 -4.297 -13.528 1.00 98.31 264 LEU A O 1
ATOM 1956 N N . GLY A 1 265 ? -0.838 -2.630 -12.028 1.00 97.62 265 GLY A N 1
ATOM 1957 C CA . GLY A 1 265 ? -1.021 -1.574 -13.020 1.00 97.62 265 GLY A CA 1
ATOM 1958 C C . GLY A 1 265 ? 0.126 -1.508 -14.027 1.00 97.62 265 GLY A C 1
ATOM 1959 O O . GLY A 1 265 ? -0.097 -1.649 -15.230 1.00 97.62 265 GLY A O 1
ATOM 1960 N N . LEU A 1 266 ? 1.359 -1.338 -13.539 1.00 96.12 266 LEU A N 1
ATOM 1961 C CA . LEU A 1 266 ? 2.532 -1.148 -14.400 1.00 96.12 266 LEU A CA 1
ATOM 1962 C C . LEU A 1 266 ? 2.830 -2.385 -15.261 1.00 96.12 266 LEU A C 1
ATOM 1964 O O . LEU A 1 266 ? 3.100 -2.245 -16.452 1.00 96.12 266 LEU A O 1
ATOM 1968 N N . MET A 1 267 ? 2.733 -3.589 -14.690 1.00 95.81 267 MET A N 1
ATOM 1969 C CA . MET A 1 267 ? 2.958 -4.841 -15.422 1.00 95.81 267 MET A CA 1
ATOM 1970 C C . MET A 1 267 ? 1.855 -5.111 -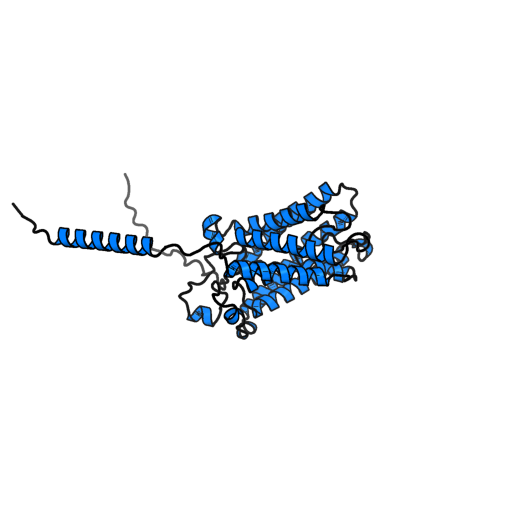16.456 1.00 95.81 267 MET A C 1
ATOM 1972 O O . MET A 1 267 ? 2.146 -5.566 -17.561 1.00 95.81 267 MET A O 1
ATOM 1976 N N . THR A 1 268 ? 0.601 -4.747 -16.156 1.00 96.62 268 THR A N 1
ATOM 1977 C CA . THR A 1 268 ? -0.504 -4.830 -17.128 1.00 96.62 268 THR A CA 1
ATOM 1978 C C . THR A 1 268 ? -0.279 -3.885 -18.308 1.00 96.62 268 THR A C 1
ATOM 1980 O O . THR A 1 268 ? -0.447 -4.296 -19.453 1.00 96.62 268 THR A O 1
ATOM 1983 N N . ALA A 1 269 ? 0.144 -2.641 -18.062 1.00 95.31 269 ALA A N 1
ATOM 1984 C CA . ALA A 1 269 ? 0.428 -1.682 -19.134 1.00 95.31 269 ALA A CA 1
ATOM 1985 C C . ALA A 1 269 ? 1.640 -2.086 -19.999 1.00 95.31 269 ALA A C 1
ATOM 1987 O O . ALA A 1 269 ? 1.684 -1.751 -21.187 1.00 95.31 269 ALA A O 1
ATOM 1988 N N . LYS A 1 270 ? 2.591 -2.835 -19.423 1.00 92.75 270 LYS A N 1
ATOM 1989 C CA . LYS A 1 270 ? 3.711 -3.474 -20.137 1.00 92.75 270 LYS A CA 1
ATOM 1990 C C . LYS A 1 270 ? 3.298 -4.743 -20.908 1.00 92.75 270 LYS A C 1
ATOM 1992 O O . LYS A 1 270 ? 4.046 -5.193 -21.764 1.00 92.75 270 LYS A O 1
ATOM 1997 N N . TYR A 1 271 ? 2.115 -5.298 -20.641 1.00 93.00 271 TYR A N 1
ATOM 1998 C CA . TYR A 1 271 ? 1.645 -6.590 -21.164 1.00 93.00 271 TYR A CA 1
ATOM 1999 C C . TYR A 1 271 ? 2.460 -7.810 -20.698 1.00 93.00 271 TYR A C 1
ATOM 2001 O O . TYR A 1 271 ? 2.539 -8.813 -21.403 1.00 93.00 271 TYR A O 1
ATOM 2009 N N . GLU A 1 272 ? 3.030 -7.763 -19.492 1.00 91.38 272 GLU A N 1
ATOM 2010 C CA . GLU A 1 272 ? 3.857 -8.850 -18.957 1.00 91.38 272 GLU A CA 1
ATOM 2011 C C . GLU A 1 272 ? 3.559 -9.078 -17.474 1.00 91.38 272 GLU A C 1
ATOM 2013 O O . GLU A 1 272 ? 3.953 -8.281 -16.631 1.00 91.38 272 GLU A O 1
ATOM 2018 N N . LEU A 1 273 ? 2.859 -10.170 -17.154 1.00 94.56 273 LEU A N 1
ATOM 2019 C CA . LEU A 1 273 ? 2.408 -10.514 -15.795 1.00 94.56 273 LEU A CA 1
ATOM 2020 C C . LEU A 1 273 ? 3.152 -11.720 -15.199 1.00 94.56 273 LEU A C 1
ATOM 2022 O O . LEU A 1 273 ? 2.667 -12.356 -14.260 1.00 94.56 273 LEU A O 1
ATOM 2026 N N . GLU A 1 274 ? 4.322 -12.059 -15.739 1.00 92.69 274 GLU A N 1
ATOM 2027 C CA . GLU A 1 274 ? 5.104 -13.189 -15.243 1.00 92.69 274 GLU A CA 1
ATOM 2028 C C . GLU A 1 274 ? 5.428 -13.011 -13.751 1.00 92.69 274 GLU A C 1
ATOM 2030 O O . GLU A 1 274 ? 5.862 -11.947 -13.313 1.00 92.69 274 GLU A O 1
ATOM 2035 N N . ASN A 1 275 ? 5.168 -14.051 -12.950 1.00 95.31 275 ASN A N 1
ATOM 2036 C CA . ASN A 1 275 ? 5.370 -14.068 -11.494 1.00 95.31 275 ASN A CA 1
ATOM 2037 C C . ASN A 1 275 ? 4.657 -12.947 -10.710 1.00 95.31 275 ASN A C 1
ATOM 2039 O O . ASN A 1 275 ? 4.900 -12.780 -9.515 1.00 95.31 275 ASN A O 1
ATOM 2043 N N . HIS A 1 276 ? 3.715 -12.223 -11.327 1.00 97.06 276 HIS A N 1
ATOM 2044 C CA . HIS A 1 276 ? 2.989 -11.121 -10.686 1.00 97.06 276 HIS A CA 1
ATOM 2045 C C . HIS A 1 276 ? 2.242 -11.547 -9.413 1.00 97.06 276 HIS A C 1
ATOM 2047 O O . HIS A 1 276 ? 2.159 -10.786 -8.448 1.00 97.06 276 HIS A O 1
ATOM 2053 N N . TRP A 1 277 ? 1.755 -12.789 -9.379 1.00 97.62 277 TRP A N 1
ATOM 2054 C CA . TRP A 1 277 ? 1.064 -13.370 -8.228 1.00 97.62 277 TRP A CA 1
ATOM 2055 C C . TRP A 1 277 ? 1.898 -13.323 -6.936 1.00 97.62 277 TRP A C 1
ATOM 2057 O O . TRP A 1 277 ? 1.323 -13.225 -5.849 1.00 97.62 277 TRP A O 1
ATOM 2067 N N . VAL A 1 278 ? 3.235 -13.350 -7.034 1.00 98.06 278 VAL A N 1
ATOM 2068 C CA . VAL A 1 278 ? 4.142 -13.321 -5.874 1.00 98.06 278 VAL A CA 1
ATOM 2069 C C . VAL A 1 278 ? 3.938 -12.042 -5.065 1.00 98.06 278 VAL A C 1
ATOM 2071 O O . VAL A 1 278 ? 3.873 -12.108 -3.838 1.00 98.06 278 VAL A O 1
ATOM 2074 N N . HIS A 1 279 ? 3.725 -10.907 -5.739 1.00 97.75 279 HIS A N 1
ATOM 2075 C CA . HIS A 1 279 ? 3.464 -9.611 -5.100 1.00 97.75 279 HIS A CA 1
ATOM 2076 C C . HIS A 1 279 ? 2.217 -9.634 -4.220 1.00 97.75 279 HIS A C 1
ATOM 2078 O O . HIS A 1 279 ? 2.169 -8.956 -3.201 1.00 97.75 279 HIS A O 1
ATOM 2084 N N . TRP A 1 280 ? 1.211 -10.430 -4.583 1.00 98.50 280 TRP A N 1
ATOM 2085 C CA . TRP A 1 280 ? -0.021 -10.569 -3.808 1.00 98.50 280 TRP A CA 1
ATOM 2086 C C . TRP A 1 280 ? 0.131 -11.574 -2.678 1.00 98.50 280 TRP A C 1
ATOM 2088 O O . TRP A 1 280 ? -0.201 -11.268 -1.535 1.00 98.50 280 TRP A O 1
ATOM 2098 N N . VAL A 1 281 ? 0.640 -12.770 -2.978 1.00 98.50 281 VAL A N 1
ATOM 2099 C CA . VAL A 1 281 ? 0.693 -13.864 -1.999 1.00 98.50 281 VAL A CA 1
ATOM 2100 C C . VAL A 1 281 ? 1.712 -13.574 -0.898 1.00 98.50 281 VAL A C 1
ATOM 2102 O O . VAL A 1 281 ? 1.419 -13.813 0.274 1.00 98.50 281 VAL A O 1
ATOM 2105 N N . ALA A 1 282 ? 2.871 -13.002 -1.235 1.00 98.31 282 ALA A N 1
ATOM 2106 C CA . ALA A 1 282 ? 3.866 -12.614 -0.239 1.00 98.31 282 ALA A CA 1
ATOM 2107 C C . ALA A 1 282 ? 3.325 -11.528 0.705 1.00 98.31 282 ALA A C 1
ATOM 2109 O O . ALA A 1 282 ? 3.490 -11.630 1.922 1.00 98.31 282 ALA A O 1
ATOM 2110 N N . GLN A 1 283 ? 2.608 -10.535 0.167 1.00 97.75 283 GLN A N 1
ATOM 2111 C CA . GLN A 1 283 ? 2.020 -9.473 0.984 1.00 97.75 283 GLN A CA 1
ATOM 2112 C C . GLN A 1 283 ? 0.822 -9.946 1.799 1.00 97.75 283 GLN A C 1
ATOM 2114 O O . GLN A 1 283 ? 0.668 -9.554 2.955 1.00 97.75 283 GLN A O 1
ATOM 2119 N N . LEU A 1 284 ? 0.005 -10.849 1.262 1.00 98.25 284 LEU A N 1
ATOM 2120 C CA . LEU A 1 284 ? -1.052 -11.497 2.029 1.00 98.25 284 LEU A CA 1
ATOM 2121 C C . LEU A 1 284 ? -0.467 -12.250 3.233 1.00 98.25 284 LEU A C 1
ATOM 2123 O O . LEU A 1 284 ? -0.953 -12.086 4.351 1.00 98.25 284 LEU A O 1
ATOM 2127 N N . ALA A 1 285 ? 0.608 -13.017 3.030 1.00 98.44 285 ALA A N 1
ATOM 2128 C CA . ALA A 1 285 ? 1.286 -13.733 4.107 1.00 98.44 285 ALA A CA 1
ATOM 2129 C C . ALA A 1 285 ? 1.890 -12.774 5.151 1.00 98.44 285 ALA A C 1
ATOM 2131 O O . ALA A 1 285 ? 1.681 -12.960 6.351 1.00 98.44 285 ALA A O 1
ATOM 2132 N N . ALA A 1 286 ? 2.586 -11.722 4.710 1.00 98.44 286 ALA A N 1
ATOM 2133 C CA . ALA A 1 286 ? 3.201 -10.729 5.591 1.00 98.44 286 ALA A CA 1
ATOM 2134 C C . ALA A 1 286 ? 2.164 -9.977 6.444 1.00 98.44 286 ALA A C 1
ATOM 2136 O O . ALA A 1 286 ? 2.312 -9.853 7.661 1.00 98.44 286 ALA A O 1
ATOM 2137 N N . THR A 1 287 ? 1.086 -9.507 5.816 1.00 97.75 287 THR A N 1
ATOM 2138 C CA . THR A 1 287 ? 0.012 -8.758 6.486 1.00 97.75 287 THR A CA 1
ATOM 2139 C C . THR A 1 287 ? -0.795 -9.635 7.442 1.00 97.75 287 THR A C 1
ATOM 2141 O O . THR A 1 287 ? -1.111 -9.186 8.545 1.00 97.75 287 THR A O 1
ATOM 2144 N N . SER A 1 288 ? -1.050 -10.896 7.075 1.00 96.88 288 SER A N 1
ATOM 2145 C CA . SER A 1 288 ? -1.694 -11.883 7.953 1.00 96.88 288 SER A CA 1
ATOM 2146 C C . SER A 1 288 ? -0.851 -12.150 9.198 1.00 96.88 288 SER A C 1
ATOM 2148 O O . SER A 1 288 ? -1.366 -12.079 10.315 1.00 96.88 288 SER A O 1
ATOM 2150 N N . LEU A 1 289 ? 0.455 -12.394 9.028 1.00 96.75 289 LEU A N 1
ATOM 2151 C CA . LEU A 1 289 ? 1.369 -12.627 10.147 1.00 96.75 289 LEU A CA 1
ATOM 2152 C C . LEU A 1 289 ? 1.443 -11.407 11.074 1.00 96.75 289 LEU A C 1
ATOM 2154 O O . LEU A 1 289 ? 1.328 -11.555 12.290 1.00 96.75 289 LEU A O 1
ATOM 2158 N N . ASN A 1 290 ? 1.576 -10.199 10.520 1.00 94.75 290 ASN A N 1
ATOM 2159 C CA . ASN A 1 290 ? 1.574 -8.986 11.333 1.00 94.75 290 ASN A CA 1
ATOM 2160 C C . ASN A 1 290 ? 0.246 -8.798 12.082 1.00 94.75 290 ASN A C 1
ATOM 2162 O O . ASN A 1 290 ? 0.260 -8.457 13.260 1.00 94.75 290 ASN A O 1
ATOM 2166 N N . GLY A 1 291 ? -0.897 -9.058 11.439 1.00 91.50 291 GLY A N 1
ATOM 2167 C CA . GLY A 1 291 ? -2.202 -9.010 12.100 1.00 91.50 291 GLY A CA 1
ATOM 2168 C C . GLY A 1 291 ? -2.315 -10.012 13.254 1.00 91.50 291 GLY A C 1
ATOM 2169 O O . GLY A 1 291 ? -2.747 -9.649 14.347 1.00 91.50 291 GLY A O 1
ATOM 2170 N N . MET A 1 292 ? -1.844 -11.250 13.068 1.00 90.12 292 MET A N 1
ATOM 2171 C CA . MET A 1 292 ? -1.784 -12.248 14.145 1.00 90.12 292 MET A CA 1
ATOM 2172 C C . MET A 1 292 ? -0.916 -11.778 15.319 1.00 90.12 292 MET A C 1
ATOM 2174 O O . MET A 1 292 ? -1.313 -11.927 16.478 1.00 90.12 292 MET A O 1
ATOM 2178 N N . LEU A 1 293 ? 0.245 -11.179 15.038 1.00 89.12 293 LEU A N 1
ATOM 2179 C CA . LEU A 1 293 ? 1.110 -10.598 16.068 1.00 89.12 293 LEU A CA 1
ATOM 2180 C C . LEU A 1 293 ? 0.427 -9.421 16.773 1.00 89.12 293 LEU A C 1
ATOM 2182 O O . LEU A 1 293 ? 0.478 -9.332 17.995 1.00 89.12 293 LEU A O 1
ATOM 2186 N N . TYR A 1 294 ? -0.276 -8.568 16.028 1.00 86.06 294 TYR A N 1
ATOM 2187 C CA . TYR A 1 294 ? -1.005 -7.423 16.571 1.00 86.06 294 TYR A CA 1
ATOM 2188 C C . TYR A 1 294 ? -2.081 -7.839 17.588 1.00 86.06 294 TYR A C 1
ATOM 2190 O O . TYR A 1 294 ? -2.261 -7.160 18.602 1.00 86.06 294 TYR A O 1
ATOM 2198 N N . HIS A 1 295 ? -2.752 -8.974 17.358 1.00 83.44 295 HIS A N 1
ATOM 2199 C CA . HIS A 1 295 ? -3.762 -9.523 18.274 1.00 83.44 295 HIS A CA 1
ATOM 2200 C C . HIS A 1 295 ? -3.171 -10.310 19.446 1.00 83.44 295 HIS A C 1
ATOM 2202 O O . HIS A 1 295 ? -3.649 -10.186 20.573 1.00 83.44 295 HIS A O 1
ATOM 2208 N N . THR A 1 296 ? -2.150 -11.135 19.202 1.00 83.44 296 THR A N 1
ATOM 2209 C CA . THR A 1 296 ? -1.579 -12.032 20.230 1.00 83.44 296 THR A CA 1
ATOM 2210 C C . THR A 1 296 ? -0.546 -11.344 21.126 1.00 83.44 296 THR A C 1
ATOM 2212 O O . THR A 1 296 ? -0.410 -11.701 22.297 1.00 83.44 296 THR A O 1
ATOM 2215 N N . ALA A 1 297 ? 0.148 -10.332 20.609 1.00 80.12 297 ALA A N 1
ATOM 2216 C CA . ALA A 1 297 ? 1.166 -9.552 21.303 1.00 80.12 297 ALA A CA 1
ATOM 2217 C C . ALA A 1 297 ? 0.955 -8.044 21.056 1.00 80.12 297 ALA A C 1
ATOM 2219 O O . ALA A 1 297 ? 1.799 -7.389 20.439 1.00 80.12 297 ALA A O 1
ATOM 2220 N N . PRO A 1 298 ? -0.167 -7.460 21.523 1.00 69.56 298 PRO A N 1
ATOM 2221 C CA . PRO A 1 298 ? -0.464 -6.059 21.261 1.00 69.56 298 PRO A CA 1
ATOM 2222 C C . PRO A 1 298 ? 0.628 -5.144 21.854 1.00 69.56 298 PRO A C 1
ATOM 2224 O O . PRO A 1 298 ? 0.961 -5.302 23.032 1.00 69.56 298 PRO A O 1
ATOM 2227 N N . PRO A 1 299 ? 1.133 -4.148 21.090 1.00 57.59 299 PRO A N 1
ATOM 2228 C CA . PRO A 1 299 ? 2.167 -3.203 21.536 1.00 57.59 299 PRO A CA 1
ATOM 2229 C C . PRO A 1 299 ? 1.835 -2.487 22.850 1.00 57.59 299 PRO A C 1
ATOM 2231 O O . PRO A 1 299 ? 2.720 -2.142 23.624 1.00 57.59 299 PRO A O 1
ATOM 2234 N N . TRP A 1 300 ? 0.542 -2.282 23.108 1.00 59.88 300 TRP A N 1
ATOM 2235 C CA . TRP A 1 300 ? 0.025 -1.731 24.352 1.00 59.88 300 TRP A CA 1
ATOM 2236 C C . TRP A 1 300 ? -0.837 -2.766 25.066 1.00 59.88 300 TRP A C 1
ATOM 2238 O O . TRP A 1 300 ? -1.896 -3.158 24.565 1.00 59.88 300 TRP A O 1
ATOM 2248 N N . ARG A 1 301 ? -0.436 -3.137 26.285 1.00 56.78 301 ARG A N 1
ATOM 2249 C CA . ARG A 1 301 ? -1.369 -3.677 27.279 1.00 56.78 301 ARG A CA 1
ATOM 2250 C C . ARG A 1 301 ? -2.056 -2.499 27.965 1.00 56.78 301 ARG A C 1
ATOM 2252 O O . ARG A 1 301 ? -1.436 -1.463 28.187 1.00 56.78 301 ARG A O 1
ATOM 2259 N N . LYS A 1 302 ? -3.336 -2.641 28.321 1.00 50.28 302 LYS A N 1
ATOM 2260 C CA . LYS A 1 302 ? -3.887 -1.794 29.385 1.00 50.28 302 LYS A CA 1
ATOM 2261 C C . LYS A 1 302 ? -3.077 -2.115 30.644 1.00 50.28 302 LYS A C 1
ATOM 2263 O O . LYS A 1 302 ? -3.193 -3.228 31.145 1.00 50.28 302 LYS A O 1
ATOM 2268 N N . GLU A 1 303 ? -2.268 -1.188 31.135 1.00 48.84 303 GLU A N 1
ATOM 2269 C CA . GLU A 1 303 ? -1.982 -1.167 32.570 1.00 48.84 303 GLU A CA 1
ATOM 2270 C C . GLU A 1 303 ? -3.231 -0.583 33.248 1.00 48.84 303 GLU A C 1
ATOM 2272 O O . GLU A 1 303 ? -3.884 0.311 32.712 1.00 48.84 303 GLU A O 1
ATOM 2277 N N . ASP A 1 304 ? -3.733 -1.161 34.332 1.00 42.25 304 ASP A N 1
ATOM 2278 C CA . ASP A 1 304 ? -2.956 -1.560 35.502 1.00 42.25 304 ASP A CA 1
ATOM 2279 C C . ASP A 1 304 ? -2.939 -3.071 35.825 1.00 42.25 304 ASP A C 1
ATOM 2281 O O . ASP A 1 304 ? -3.990 -3.722 35.757 1.00 42.25 304 ASP A O 1
ATOM 2285 N N . PRO A 1 305 ? -1.802 -3.622 36.302 1.00 61.12 305 PRO A N 1
ATOM 2286 C CA . PRO A 1 305 ? -1.788 -4.832 37.124 1.00 61.12 305 PRO A CA 1
ATOM 2287 C C . PRO A 1 305 ? -2.770 -4.712 38.303 1.00 61.12 305 PRO A C 1
ATOM 2289 O O . PRO A 1 305 ? -2.912 -3.652 38.905 1.00 61.12 305 PRO A O 1
ATOM 2292 N N . LEU A 1 306 ? -3.417 -5.813 38.694 1.00 51.12 306 LEU A N 1
ATOM 2293 C CA . LEU A 1 306 ? -4.404 -5.860 39.792 1.00 51.12 306 LEU A CA 1
ATOM 2294 C C . LEU A 1 306 ? -3.948 -5.132 41.075 1.00 51.12 306 LEU A C 1
ATOM 2296 O O . LEU A 1 306 ? -4.753 -4.499 41.754 1.00 51.12 306 LEU A O 1
ATOM 2300 N N . LEU A 1 307 ? -2.650 -5.170 41.381 1.00 54.19 307 LEU A N 1
ATOM 2301 C CA . LEU A 1 307 ? -2.065 -4.534 42.561 1.00 54.19 307 LEU A CA 1
ATOM 2302 C C . LEU A 1 307 ? -2.092 -2.999 42.518 1.00 54.19 307 LEU A C 1
ATOM 2304 O O . LEU A 1 307 ? -2.374 -2.386 43.548 1.00 54.19 307 LEU A O 1
ATOM 2308 N N . SER A 1 308 ? -1.858 -2.360 41.367 1.00 54.16 308 SER A N 1
ATOM 2309 C CA . SER A 1 308 ? -1.928 -0.895 41.260 1.00 54.16 308 SER A CA 1
ATOM 2310 C C . SER A 1 308 ? -3.372 -0.392 41.263 1.00 54.16 308 SER A C 1
ATOM 2312 O O . SER A 1 308 ? -3.650 0.660 41.839 1.00 54.16 308 SER A O 1
ATOM 2314 N N . GLN A 1 309 ? -4.326 -1.184 40.761 1.00 56.53 309 GLN A N 1
ATOM 2315 C CA . GLN A 1 309 ? -5.758 -0.875 40.892 1.00 56.53 309 GLN A CA 1
ATOM 2316 C C . GLN A 1 309 ? -6.222 -0.943 42.353 1.00 56.53 309 GLN A C 1
ATOM 2318 O O . GLN A 1 309 ? -6.922 -0.044 42.823 1.00 56.53 309 GLN A O 1
ATOM 2323 N N . VAL A 1 310 ? -5.781 -1.965 43.096 1.00 64.44 310 VAL A N 1
ATOM 2324 C CA . VAL A 1 310 ? -6.074 -2.113 44.532 1.00 64.44 310 VAL A CA 1
ATOM 2325 C C . VAL A 1 310 ? -5.409 -1.003 45.351 1.00 64.44 310 VAL A C 1
ATOM 2327 O O . VAL A 1 310 ? -6.061 -0.409 46.208 1.00 64.44 310 VAL A O 1
ATOM 2330 N N . ALA A 1 311 ? -4.155 -0.651 45.060 1.00 63.56 311 ALA A N 1
ATOM 2331 C CA . ALA A 1 311 ? -3.464 0.454 45.727 1.00 63.56 311 ALA A CA 1
ATOM 2332 C C . ALA A 1 311 ? -4.148 1.811 45.469 1.00 63.56 311 ALA A C 1
ATOM 2334 O O . ALA A 1 311 ? -4.349 2.592 46.402 1.00 63.56 311 ALA A O 1
ATOM 2335 N N . ASN A 1 312 ? -4.580 2.068 44.229 1.00 64.44 312 ASN A N 1
ATOM 2336 C CA . ASN A 1 312 ? -5.321 3.277 43.865 1.00 64.44 312 ASN A CA 1
ATOM 2337 C C . ASN A 1 312 ? -6.708 3.329 44.527 1.00 64.44 312 ASN A C 1
ATOM 2339 O O . ASN A 1 312 ? -7.135 4.396 44.977 1.00 64.44 312 ASN A O 1
ATOM 2343 N N . TYR A 1 313 ? -7.397 2.189 44.640 1.00 70.69 313 TYR A N 1
ATOM 2344 C CA . TYR A 1 313 ? -8.666 2.084 45.362 1.00 70.69 313 TYR A CA 1
ATOM 2345 C C . TYR A 1 313 ? -8.493 2.356 46.860 1.00 70.69 313 TYR A C 1
ATOM 2347 O O . TYR A 1 313 ? -9.209 3.188 47.419 1.00 70.69 313 TYR A O 1
ATOM 2355 N N . LEU A 1 314 ? -7.508 1.723 47.503 1.00 71.88 314 LEU A N 1
ATOM 2356 C CA . LEU A 1 314 ? -7.232 1.903 48.930 1.00 71.88 314 LEU A CA 1
ATOM 2357 C C . LEU A 1 314 ? -6.792 3.335 49.250 1.00 71.88 314 LEU A C 1
ATOM 2359 O O . LEU A 1 314 ? -7.288 3.925 50.207 1.00 71.88 314 LEU A O 1
ATOM 2363 N N . SER A 1 315 ? -5.938 3.931 48.418 1.00 72.12 315 SER A N 1
ATOM 2364 C CA . SER A 1 315 ? -5.521 5.331 48.558 1.00 72.12 315 SER A CA 1
ATOM 2365 C C . SER A 1 315 ? -6.716 6.293 48.480 1.00 72.12 315 SER A C 1
ATOM 2367 O O . SER A 1 315 ? -6.877 7.168 49.337 1.00 72.12 315 SER A O 1
ATOM 2369 N N . ARG A 1 316 ? -7.633 6.081 47.523 1.00 76.94 316 ARG A N 1
ATOM 2370 C CA . ARG A 1 316 ? -8.879 6.864 47.417 1.00 76.94 316 ARG A CA 1
ATOM 2371 C C . ARG A 1 316 ? -9.820 6.625 48.598 1.00 76.94 316 ARG A C 1
ATOM 2373 O O . ARG A 1 316 ? -10.380 7.590 49.114 1.00 76.94 316 ARG A O 1
ATOM 2380 N N . TYR A 1 317 ? -9.966 5.382 49.057 1.00 74.44 317 TYR A N 1
ATOM 2381 C CA . TYR A 1 317 ? -10.793 5.031 50.215 1.00 74.44 317 TYR A CA 1
ATOM 2382 C C . TYR A 1 317 ? -10.297 5.723 51.492 1.00 74.44 317 TYR A C 1
ATOM 2384 O O . TYR A 1 317 ? -11.070 6.388 52.182 1.00 74.44 317 TYR A O 1
ATOM 2392 N N . ILE A 1 318 ? -8.990 5.652 51.761 1.00 78.19 318 ILE A N 1
ATOM 2393 C CA . ILE A 1 318 ? -8.354 6.296 52.917 1.00 78.19 318 ILE A CA 1
ATOM 2394 C C . ILE A 1 318 ? -8.518 7.820 52.846 1.00 78.19 318 ILE A C 1
ATOM 2396 O O . ILE A 1 318 ? -8.875 8.448 53.844 1.00 78.19 318 ILE A O 1
ATOM 2400 N N . HIS A 1 319 ? -8.320 8.427 51.672 1.00 76.19 319 HIS A N 1
ATOM 2401 C CA . HIS A 1 319 ? -8.460 9.875 51.505 1.00 76.19 319 HIS A CA 1
ATOM 2402 C C . HIS A 1 319 ? -9.905 10.358 51.727 1.00 76.19 319 HIS A C 1
ATOM 2404 O O . HIS A 1 319 ? -10.128 11.389 52.367 1.00 76.19 319 HIS A O 1
ATOM 2410 N N . LEU A 1 320 ? -10.897 9.598 51.252 1.00 74.50 320 LEU A N 1
ATOM 2411 C CA . LEU A 1 320 ? -12.316 9.901 51.461 1.00 74.50 320 LEU A CA 1
ATOM 2412 C C . LEU A 1 320 ? -12.729 9.739 52.928 1.00 74.50 320 LEU A C 1
ATOM 2414 O O . LEU A 1 320 ? -13.478 10.571 53.445 1.00 74.50 320 LEU A O 1
ATOM 2418 N N . HIS A 1 321 ? -12.211 8.721 53.619 1.00 71.50 321 HIS A N 1
ATOM 2419 C CA . HIS A 1 321 ? -12.504 8.532 55.038 1.00 71.50 321 HIS A CA 1
ATOM 2420 C C . HIS A 1 321 ? -11.861 9.605 55.916 1.00 71.50 321 HIS A C 1
ATOM 2422 O O . HIS A 1 321 ? -12.515 10.121 56.823 1.00 71.50 321 HIS A O 1
ATOM 2428 N N . LYS A 1 322 ? -10.628 10.012 55.599 1.00 72.69 322 LYS A N 1
ATOM 2429 C CA . LYS A 1 322 ? -9.943 11.100 56.302 1.00 72.69 322 LYS A CA 1
ATOM 2430 C C . LYS A 1 322 ? -10.706 12.424 56.170 1.00 72.69 322 LYS A C 1
ATOM 2432 O O . LYS A 1 322 ? -11.002 13.053 57.180 1.00 72.69 322 LYS A O 1
ATOM 2437 N N . ARG A 1 323 ? -11.161 12.772 54.958 1.00 69.19 323 ARG A N 1
ATOM 2438 C CA . ARG A 1 323 ? -12.007 13.962 54.727 1.00 69.19 323 ARG A CA 1
ATOM 2439 C C . ARG A 1 323 ? -13.367 13.893 55.425 1.00 69.19 323 ARG A C 1
ATOM 2441 O O . ARG A 1 323 ? -13.901 14.927 55.814 1.00 69.19 323 ARG A O 1
ATOM 2448 N N . ARG A 1 324 ? -13.961 12.702 55.559 1.00 68.12 324 ARG A N 1
ATOM 2449 C CA . ARG A 1 324 ? -15.228 12.520 56.288 1.00 68.12 324 ARG A CA 1
ATOM 2450 C C . ARG A 1 324 ? -15.046 12.763 57.788 1.00 68.12 324 ARG A C 1
ATOM 2452 O O . ARG A 1 324 ? -15.883 13.435 58.378 1.00 68.12 324 ARG A O 1
ATOM 2459 N N . ASN A 1 325 ? -13.944 12.287 58.363 1.00 63.97 325 ASN A N 1
ATOM 2460 C CA . ASN A 1 325 ? -13.629 12.497 59.776 1.00 63.97 325 ASN A CA 1
ATOM 2461 C C . ASN A 1 325 ? -13.244 13.957 60.068 1.00 63.97 325 ASN A C 1
ATOM 2463 O O . ASN A 1 325 ? -13.675 14.504 61.074 1.00 63.97 325 ASN A O 1
ATOM 2467 N N . GLU A 1 326 ? -12.526 14.625 59.160 1.00 68.81 326 GLU A N 1
ATOM 2468 C CA . GLU A 1 326 ? -12.203 16.059 59.276 1.00 68.81 326 GLU A CA 1
ATOM 2469 C C . GLU A 1 326 ? -13.454 16.957 59.188 1.00 68.81 326 GLU A C 1
ATOM 2471 O O . GLU A 1 326 ? -13.515 17.987 59.849 1.00 68.81 326 GLU A O 1
ATOM 2476 N N . ARG A 1 327 ? -14.487 16.558 58.430 1.00 61.28 327 ARG A N 1
ATOM 2477 C CA . ARG A 1 327 ? -15.783 17.271 58.371 1.00 61.28 327 ARG A CA 1
ATOM 2478 C C . ARG A 1 327 ? -16.710 16.993 59.557 1.00 61.28 327 ARG A C 1
ATOM 2480 O O . ARG A 1 327 ? -17.682 17.718 59.731 1.00 61.28 327 ARG A O 1
ATOM 2487 N N . GLN A 1 328 ? -16.457 15.930 60.318 1.00 58.34 328 GLN A N 1
ATOM 2488 C CA . GLN A 1 328 ? -17.227 15.557 61.512 1.00 58.34 328 GLN A CA 1
ATOM 2489 C C . GLN A 1 328 ? -16.526 15.955 62.817 1.00 58.34 328 GLN A C 1
ATOM 2491 O O . GLN A 1 328 ? -17.082 15.733 63.890 1.00 58.34 328 GLN A O 1
ATOM 2496 N N . ALA A 1 329 ? -15.333 16.552 62.740 1.00 58.75 329 ALA A N 1
ATOM 2497 C CA . ALA A 1 329 ? -14.686 17.143 63.897 1.00 58.75 329 ALA A CA 1
ATOM 2498 C C . ALA A 1 329 ? -15.541 18.328 64.392 1.00 58.75 329 ALA A C 1
ATOM 2500 O O . ALA A 1 329 ? -15.846 19.221 63.597 1.00 58.75 329 ALA A O 1
ATOM 2501 N N . PRO A 1 330 ? -15.976 18.338 65.665 1.00 57.62 330 PRO A N 1
ATOM 2502 C CA . PRO A 1 330 ? -16.756 19.441 66.202 1.00 57.62 330 PRO A CA 1
ATOM 2503 C C . PRO A 1 330 ? -15.944 20.734 66.094 1.00 57.62 330 PRO A C 1
ATOM 2505 O O . PRO A 1 330 ? -14.784 20.785 66.506 1.00 57.62 330 PRO A O 1
ATOM 2508 N N . LEU A 1 331 ? -16.563 21.778 65.536 1.00 60.22 331 LEU A N 1
ATOM 2509 C CA . LEU A 1 331 ? -16.099 23.153 65.682 1.00 60.22 331 LEU A CA 1
ATOM 2510 C C . LEU A 1 331 ? -16.149 23.475 67.178 1.00 60.22 331 LEU A C 1
ATOM 2512 O O . LEU A 1 331 ? -17.188 23.881 67.699 1.00 60.22 331 LEU A O 1
ATOM 2516 N N . HIS A 1 332 ? -15.047 23.238 67.885 1.00 57.56 332 HIS A N 1
ATOM 2517 C CA . HIS A 1 332 ? -14.832 23.835 69.191 1.00 57.56 332 HIS A CA 1
ATOM 2518 C C . HIS A 1 332 ? -14.648 25.336 68.959 1.00 57.56 332 HIS A C 1
ATOM 2520 O O . HIS A 1 332 ? -13.555 25.811 68.667 1.00 57.56 332 HIS A O 1
ATOM 2526 N N . HIS A 1 333 ? -15.771 26.051 68.989 1.00 51.25 333 HIS A N 1
ATOM 2527 C CA . HIS A 1 333 ? -15.805 27.481 69.233 1.00 51.25 333 HIS A CA 1
ATOM 2528 C C . HIS A 1 333 ? -15.403 27.704 70.696 1.00 51.25 333 HIS A C 1
ATOM 2530 O O . HIS A 1 333 ? -16.166 27.358 71.599 1.00 51.25 333 HIS A O 1
ATOM 2536 N N . GLU A 1 334 ? -14.194 28.226 70.897 1.00 45.53 334 GLU A N 1
ATOM 2537 C CA . GLU A 1 334 ? -13.887 29.133 72.011 1.00 45.53 334 GLU A CA 1
ATOM 2538 C C . GLU A 1 334 ? -14.218 30.571 71.597 1.00 45.53 334 GLU A C 1
ATOM 2540 O O . GLU A 1 334 ? -14.043 30.894 70.394 1.00 45.53 334 GLU A O 1
#

Organism: NCBI:txid1314669

Radius of gyration: 25.4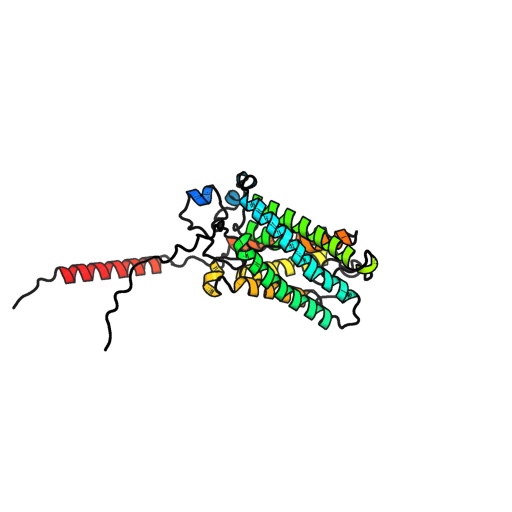5 Å; chains: 1; bounding box: 50×69×98 Å

Foldseek 3Di:
DDDPDDDDPDDPDPPPPPPFQQFCQAFLLACVSADDPPPVVSCQVPVLSHQDLDLVSLAPPCCLVPVLLLVLLLLLLQLLLVLLLQLQLLQLVLLPDPDDLLVSLLVSLVSLLVSQLVSSVVSRRRNSSQLFLLSLLLCSLLRNHHPSSSVSNLVSSLNSLQNNQLVSCVVPPHLVSCVSVDRFQQFFDCVFAPLVRLLVLLLVLLLQLSLQLCVQTRRSVNCVVQNSSCSSSSSSNSRSVQSNCACVVDPRHRGHNNGLSSNSNNCVSNVHCVSSVSNVVSSSNSSNVSSVCCNVPPPDDDDDDPVVVVVVVVVVVVVVVVVVVVVVPDPPDD

Secondary structure (DSSP, 8-state):
-----------------------TT-TT--GGGS--TT-HHHHHH-GGGS--S-GGGGG-GGGGG-HHHHHHHHHHHHHHHHHHHHHHHHHHHHHHS---HHHHHHHHHHHHHHHHHHHHHHHTTTT----SHHHHHHHHHTTSS-HHHHHHHHHHHHHHHHHHHHHHHHHTTGGGGGTTS--TTT-B-TTTS-HHHHHHHHHHHHHHHHHHHIIIIISGGGHHHH-TTTHHHHHHHHHHHHHHHHTTSBTTB------HHHHHHHHHHHT--TTTHHHHHHHHHHHHHHHHHHHHS-S------HHHHHHHHHHHHHHHHHHHHHHHS-----

InterPro domains:
  IPR000425 Major intrinsic protein [PF00230] (68-294)
  IPR000425 Major intrinsic protein [PR00783] (71-90)
  IPR000425 Major intrinsic protein [PR00783] (112-136)
  IPR000425 Major intrinsic protein [PR00783] (149-168)
  IPR000425 Major intrinsic protein [PR00783] (240-262)
  IPR000425 Major intrinsic protein [PR00783] (277-297)
  IPR022357 Major intrinsic protein, conserved site [PS00221] (130-138)
  IPR023271 Aquaporin-like [G3DSA:1.20.1080.10] (40-303)
  IPR023271 Aquaporin-like [SSF81338] (68-308)

Sequence (334 aa):
MPTTSSYNNGEITQRARIADATFAGRVGGNQEFIASPDNISLLERQPDAAPLRSLTASFNLDNFADGDIWRMALLEGLGSMLLIFLLGGPAIGLTTLDQSLFAKTLYASLTSWFALSIFTFCLGPVSGGHINPSITLATFFAGLCTFPRAVLYIAAQSIGAIIAAFLLKLGVGGDNYFEAGLIPGCTVDTTMVSVGQMFTLEFMFGLTAIFMAFGVGLDPRQGKIYGPAFGPVLVGITLGLVTLCSAIIRPGYTGASLNPARCLGLMTAKYELENHWVHWVAQLAATSLNGMLYHTAPPWRKEDPLLSQVANYLSRYIHLHKRRNERQAPLHHE

pLDDT: mean 84.71, std 16.98, range [29.98, 98.88]